Protein AF-A0ABD5T5P1-F1 (afdb_monomer_lite)

Sequence (263 aa):
MIGLSRISRSADAIIPFNNDHLRQASTDIHPRIEGIDRYNPPEFSDLNKPLVAFLEAFTMSSTPQLTDRDATMSIRGSVFDVADSFRLVEDKYPHDMAPEERPAVVLAPALGRLRSDDISESSLELLARNTLLQNRLADFDPSTAWGGNFMIYGPEEQMSDISEYVTDGTLQEILNGEEFLDAGTRSGVETVDVQVNQLVIPYLDDVFMWGTLWNPRMPSLESMYEHAKRLKDEGQSVQAEDIRDVWNEVQPLFDCLGRSNML

Foldseek 3Di:
DLVQLVCQQVDQADEDFDLVLLVQLLVAQDDDDPCLCVDPVVVCSSSCRVVVVLVVVVVVLQDPFPPPVPDPWTKDWPNHNPVVQSVVVLLLAAPPQDPSLATRWYWFKWKFWQQDPDDDLVSLLVRLCRTQPRNGRAAFAQLFFLAKEKEKEAAPNNLVVVVVCVVVCSSVVSCCDNRGNVQPDDDDSLGHDYHYIYMHGNPGNIMMMIMITTQGDGVVLVVVVVVLVCCCVPNPDPSNVSCVVSVSSSPNNNCSHGSVSSD

Organism: NCBI:txid3032281

pLDDT: mean 82.06, std 13.92, range [36.31, 96.38]

Radius of gyration: 19.51 Å; chains: 1; bounding box: 51×49×52 Å

Secondary structure (DSSP, 8-state):
-HHHHHHHTT-SEE----HHHHHHHTTT-----TTGGG-SSGGGTTTTHHHHHHHHHHHHHHS-----TTSS---EE----TTHHHHHHHTTS-TTS-GGGPPPEEEEEEEEEE--SS--HHHHHHHHHIIIII-BSS---GGG-SEEEEEEEE-HHHHHHHHHHHHSSHHHHHHHSTTTT--TT--STT--EEEEEEEE-TT-SSEEEEEEEES---HHHHHHHHHHHHHHHH--SHHHHHHHHTHHHHHHHHHT-SGGG--

Structure (mmCIF, N/CA/C/O backbone):
data_AF-A0ABD5T5P1-F1
#
_entry.id   AF-A0ABD5T5P1-F1
#
loop_
_atom_site.group_PDB
_atom_site.id
_atom_site.type_symbol
_atom_site.label_atom_id
_atom_site.label_alt_id
_atom_site.label_comp_id
_atom_site.label_asym_id
_atom_site.label_entity_id
_atom_site.label_seq_id
_atom_site.pdbx_PDB_ins_code
_atom_site.Cartn_x
_atom_site.Cartn_y
_atom_site.Cartn_z
_atom_site.occupancy
_atom_site.B_iso_or_equiv
_atom_site.auth_seq_id
_atom_site.auth_comp_id
_atom_site.auth_asym_id
_atom_site.auth_atom_id
_atom_site.pdbx_PDB_model_num
ATOM 1 N N . MET A 1 1 ? 11.588 -8.713 -13.978 1.00 55.78 1 MET A N 1
ATOM 2 C CA . MET A 1 1 ? 11.415 -7.818 -15.139 1.00 55.78 1 MET A CA 1
ATOM 3 C C . MET A 1 1 ? 10.645 -8.490 -16.268 1.00 55.78 1 MET A C 1
ATOM 5 O O . MET A 1 1 ? 9.474 -8.184 -16.376 1.00 55.78 1 MET A O 1
ATOM 9 N N . ILE A 1 2 ? 11.186 -9.486 -16.987 1.00 61.59 2 ILE A N 1
ATOM 10 C CA . ILE A 1 2 ? 10.413 -10.228 -18.020 1.00 61.59 2 ILE A CA 1
ATOM 11 C C . ILE A 1 2 ? 9.144 -10.891 -17.440 1.00 61.59 2 ILE A C 1
ATOM 13 O O . ILE A 1 2 ? 8.094 -10.914 -18.069 1.00 61.59 2 ILE A O 1
ATOM 17 N N . GLY A 1 3 ? 9.208 -11.403 -16.205 1.00 64.19 3 GLY A N 1
ATOM 18 C CA . GLY A 1 3 ? 8.011 -11.901 -15.513 1.00 64.19 3 GLY A CA 1
ATOM 19 C C . GLY A 1 3 ? 6.983 -10.802 -15.214 1.00 64.19 3 GLY A C 1
ATOM 20 O O . GLY A 1 3 ? 5.795 -11.024 -15.388 1.00 64.19 3 GLY A O 1
ATOM 21 N N . LEU A 1 4 ? 7.441 -9.606 -14.834 1.00 65.88 4 LEU A N 1
ATOM 22 C CA . LEU A 1 4 ? 6.584 -8.462 -14.502 1.00 65.88 4 LEU A CA 1
ATOM 23 C C . LEU A 1 4 ? 5.882 -7.920 -15.760 1.00 65.88 4 LEU A C 1
ATOM 25 O O . LEU A 1 4 ? 4.695 -7.626 -15.708 1.00 65.88 4 LEU A O 1
ATOM 29 N N . SER A 1 5 ? 6.587 -7.869 -16.897 1.00 61.53 5 SER A N 1
ATOM 30 C CA . SER A 1 5 ? 6.025 -7.420 -18.178 1.00 61.53 5 SER A CA 1
ATOM 31 C C . SER A 1 5 ? 4.951 -8.373 -18.703 1.00 61.53 5 SER A C 1
ATOM 33 O O . SER A 1 5 ? 3.871 -7.939 -19.087 1.00 61.53 5 SER A O 1
ATOM 35 N N . ARG A 1 6 ? 5.192 -9.689 -18.617 1.00 64.69 6 ARG A N 1
ATOM 36 C CA . ARG A 1 6 ? 4.193 -10.703 -18.992 1.00 64.69 6 ARG A CA 1
ATOM 37 C C . ARG A 1 6 ? 2.951 -10.656 -18.100 1.00 64.69 6 ARG A C 1
ATOM 39 O O . ARG A 1 6 ? 1.840 -10.835 -18.595 1.00 64.69 6 ARG A O 1
ATOM 46 N N . ILE A 1 7 ? 3.131 -10.418 -16.800 1.00 66.38 7 ILE A N 1
ATOM 47 C CA . ILE A 1 7 ? 2.016 -10.282 -15.852 1.00 66.38 7 ILE A CA 1
ATOM 48 C C . ILE A 1 7 ? 1.231 -8.995 -16.132 1.00 66.38 7 ILE A C 1
ATOM 50 O O . ILE A 1 7 ? 0.010 -9.041 -16.152 1.00 66.38 7 ILE A O 1
ATOM 54 N N . SER A 1 8 ? 1.903 -7.883 -16.446 1.00 66.25 8 SER A N 1
ATOM 55 C CA . SER A 1 8 ? 1.259 -6.581 -16.682 1.00 66.25 8 SER A CA 1
ATOM 56 C C . SER A 1 8 ? 0.197 -6.586 -17.791 1.00 66.25 8 SER A C 1
ATOM 58 O O . SER A 1 8 ? -0.741 -5.803 -17.726 1.00 66.25 8 SER A O 1
ATOM 60 N N . ARG A 1 9 ? 0.295 -7.491 -18.777 1.00 68.38 9 ARG A N 1
ATOM 61 C CA . ARG A 1 9 ? -0.710 -7.646 -19.851 1.00 68.38 9 ARG A CA 1
ATOM 62 C C . ARG A 1 9 ? -1.801 -8.677 -19.578 1.00 68.38 9 ARG A C 1
ATOM 64 O O . ARG A 1 9 ? -2.752 -8.770 -20.347 1.00 68.38 9 ARG A O 1
ATOM 71 N N . SER A 1 10 ? -1.607 -9.526 -18.576 1.00 73.50 10 SER A N 1
ATOM 72 C CA . SER A 1 10 ? -2.478 -10.678 -18.306 1.00 73.50 10 SER A CA 1
ATOM 73 C C . SER A 1 10 ? -3.167 -10.612 -16.947 1.00 73.50 10 SER A C 1
ATOM 75 O O . SER A 1 10 ? -3.986 -11.478 -16.648 1.00 73.50 10 SER A O 1
ATOM 77 N N . ALA A 1 11 ? -2.841 -9.602 -16.145 1.00 78.19 11 ALA A N 1
ATOM 78 C CA . ALA A 1 11 ? -3.418 -9.345 -14.841 1.00 78.19 11 ALA A CA 1
ATOM 79 C C . ALA A 1 11 ? -3.983 -7.926 -14.791 1.00 78.19 11 ALA A C 1
ATOM 81 O O . ALA A 1 11 ? -3.421 -7.014 -15.390 1.00 78.19 11 ALA A O 1
ATOM 82 N N . ASP A 1 12 ? -5.048 -7.743 -14.019 1.00 77.81 12 ASP A N 1
ATOM 83 C CA . ASP A 1 12 ? -5.633 -6.423 -13.762 1.00 77.81 12 ASP A CA 1
ATOM 84 C C . ASP A 1 12 ? -4.767 -5.606 -12.784 1.00 77.81 12 ASP A C 1
ATOM 86 O O . ASP A 1 12 ? -4.703 -4.378 -12.848 1.00 77.81 12 ASP A O 1
ATOM 90 N N . ALA A 1 13 ? -4.041 -6.297 -11.897 1.00 84.12 13 ALA A N 1
ATOM 91 C CA . ALA A 1 13 ? -3.185 -5.683 -10.893 1.00 84.12 13 ALA A CA 1
ATOM 92 C C . ALA A 1 13 ? -1.955 -6.533 -10.536 1.00 84.12 13 ALA A C 1
ATOM 94 O O . ALA A 1 13 ? -1.956 -7.763 -10.630 1.00 84.12 13 ALA A O 1
ATOM 95 N N . ILE A 1 14 ? -0.904 -5.861 -10.069 1.00 88.62 14 ILE A N 1
ATOM 96 C CA . ILE A 1 14 ? 0.344 -6.450 -9.579 1.00 88.62 14 ILE A CA 1
ATOM 97 C C . ILE A 1 14 ? 0.534 -6.033 -8.122 1.00 88.62 14 ILE A C 1
ATOM 99 O O . ILE A 1 14 ? 0.629 -4.846 -7.830 1.00 88.62 14 ILE A O 1
ATOM 103 N N . ILE A 1 15 ? 0.663 -7.003 -7.215 1.00 90.88 15 ILE A N 1
ATOM 104 C CA . ILE A 1 15 ? 0.951 -6.753 -5.794 1.00 90.88 15 ILE A CA 1
ATOM 105 C C . ILE A 1 15 ? 2.394 -7.189 -5.497 1.00 90.88 15 ILE A C 1
ATOM 107 O O . ILE A 1 15 ? 2.646 -8.385 -5.312 1.00 90.88 15 ILE A O 1
ATOM 111 N N . PRO A 1 16 ? 3.378 -6.274 -5.513 1.00 91.62 16 PRO A N 1
ATOM 112 C CA . PRO A 1 16 ? 4.753 -6.608 -5.175 1.00 91.62 16 PRO A CA 1
ATOM 113 C C . PRO A 1 16 ? 4.915 -6.806 -3.665 1.00 91.62 16 PRO A C 1
ATOM 115 O O . PRO A 1 16 ? 4.365 -6.056 -2.868 1.00 91.62 16 PRO A O 1
ATOM 118 N N . PHE A 1 17 ? 5.753 -7.765 -3.279 1.00 91.50 17 PHE A N 1
ATOM 119 C CA . PHE A 1 17 ? 6.210 -7.945 -1.902 1.00 91.50 17 PHE A CA 1
ATOM 120 C C . PHE A 1 17 ? 7.735 -7.903 -1.868 1.00 91.50 17 PHE A C 1
ATOM 122 O O . PHE A 1 17 ? 8.397 -8.443 -2.759 1.00 91.50 17 PHE A O 1
ATOM 129 N N . ASN A 1 18 ? 8.298 -7.272 -0.840 1.00 90.62 18 ASN A N 1
ATOM 130 C CA . ASN A 1 18 ? 9.739 -7.219 -0.623 1.00 90.62 18 ASN A CA 1
ATOM 131 C C . ASN A 1 18 ? 10.103 -8.037 0.626 1.00 90.62 18 ASN A C 1
ATOM 133 O O . ASN A 1 18 ? 9.561 -7.818 1.706 1.00 90.62 18 ASN A O 1
ATOM 137 N N . ASN A 1 19 ? 11.043 -8.975 0.488 1.00 89.00 19 ASN A N 1
ATOM 138 C CA . ASN A 1 19 ? 11.437 -9.876 1.574 1.00 89.00 19 ASN A CA 1
ATOM 139 C C . ASN A 1 19 ? 12.015 -9.149 2.799 1.00 89.00 19 ASN A C 1
ATOM 141 O O . ASN A 1 19 ? 11.809 -9.600 3.923 1.00 89.00 19 ASN A O 1
ATOM 145 N N . ASP A 1 20 ? 12.723 -8.035 2.619 1.00 89.75 20 ASP A N 1
ATOM 146 C CA . ASP A 1 20 ? 13.269 -7.273 3.746 1.00 89.75 20 ASP A CA 1
ATOM 147 C C . ASP A 1 20 ? 12.148 -6.575 4.523 1.00 89.75 20 ASP A C 1
ATOM 149 O O . ASP A 1 20 ? 12.139 -6.582 5.754 1.00 89.75 20 ASP A O 1
ATOM 153 N N . HIS A 1 21 ? 11.149 -6.069 3.803 1.00 90.38 21 HIS A N 1
ATOM 154 C CA . HIS A 1 21 ? 9.945 -5.470 4.371 1.00 90.38 21 HIS A CA 1
ATOM 155 C C . HIS A 1 21 ? 9.050 -6.495 5.076 1.00 90.38 21 HIS A C 1
ATOM 157 O O . HIS A 1 21 ? 8.600 -6.258 6.193 1.00 90.38 21 HIS A O 1
ATOM 163 N N . LEU A 1 22 ? 8.852 -7.677 4.484 1.00 89.06 22 LEU A N 1
ATOM 164 C CA . LEU A 1 22 ? 8.142 -8.787 5.129 1.00 89.06 22 LEU A CA 1
ATOM 165 C C . LEU A 1 22 ? 8.832 -9.218 6.430 1.00 89.06 22 LEU A C 1
ATOM 167 O O . LEU A 1 22 ? 8.171 -9.489 7.432 1.00 89.06 22 LEU A O 1
ATOM 171 N N . ARG A 1 23 ? 10.169 -9.244 6.438 1.00 87.44 23 ARG A N 1
ATOM 172 C CA . ARG A 1 23 ? 10.950 -9.568 7.635 1.00 87.44 23 ARG A CA 1
ATOM 173 C C . ARG A 1 23 ? 10.773 -8.513 8.724 1.00 87.44 23 ARG A C 1
ATOM 175 O O . ARG A 1 23 ? 10.638 -8.886 9.884 1.00 87.44 23 ARG A O 1
ATOM 182 N N . GLN A 1 24 ? 10.753 -7.232 8.368 1.00 87.25 24 GLN A N 1
ATOM 183 C CA . GLN A 1 24 ? 10.468 -6.156 9.321 1.00 87.25 24 GLN A CA 1
ATOM 184 C C . GLN A 1 24 ? 9.045 -6.283 9.872 1.00 87.25 24 GLN A C 1
ATOM 186 O O . GLN A 1 24 ? 8.881 -6.390 11.078 1.00 87.25 24 GLN A O 1
ATOM 191 N N . ALA A 1 25 ? 8.038 -6.420 9.009 1.00 86.19 25 ALA A N 1
ATOM 192 C CA . ALA A 1 25 ? 6.641 -6.548 9.425 1.00 86.19 25 ALA A CA 1
ATOM 193 C C . ALA A 1 25 ? 6.376 -7.774 10.322 1.00 86.19 25 ALA A C 1
ATOM 195 O O . ALA A 1 25 ? 5.473 -7.760 11.162 1.00 86.19 25 ALA A O 1
ATOM 196 N N . SER A 1 26 ? 7.182 -8.835 10.190 1.00 84.69 26 SER A N 1
ATOM 197 C CA . SER A 1 26 ? 7.084 -10.027 11.041 1.00 84.69 26 SER A CA 1
ATOM 198 C C . SER A 1 26 ? 7.390 -9.767 12.522 1.00 84.69 26 SER A C 1
ATOM 200 O O . SER A 1 26 ? 7.034 -10.602 13.346 1.00 84.69 26 SER A O 1
ATOM 202 N N . THR A 1 27 ? 7.991 -8.627 12.899 1.00 83.25 27 THR A N 1
ATOM 203 C CA . THR A 1 27 ? 8.186 -8.273 14.320 1.00 83.25 27 THR A CA 1
ATOM 204 C C . THR A 1 27 ? 6.896 -7.856 15.015 1.00 83.25 27 THR A C 1
ATOM 206 O O . THR A 1 27 ? 6.799 -7.962 16.238 1.00 83.25 27 THR A O 1
ATOM 209 N N . ASP A 1 28 ? 5.892 -7.435 14.249 1.00 81.19 28 ASP A N 1
ATOM 210 C CA . ASP A 1 28 ? 4.663 -6.846 14.782 1.00 81.19 28 ASP A CA 1
ATOM 211 C C . ASP A 1 28 ? 3.447 -7.718 14.431 1.00 81.19 28 ASP A C 1
ATOM 213 O O . ASP A 1 28 ? 2.554 -7.969 15.257 1.00 81.19 28 ASP A O 1
ATOM 217 N N . ILE A 1 29 ? 3.448 -8.275 13.219 1.00 81.50 29 ILE A N 1
ATOM 218 C CA . ILE A 1 29 ? 2.331 -9.004 12.623 1.00 81.50 29 ILE A CA 1
ATOM 219 C C . ILE A 1 29 ? 2.563 -10.509 12.746 1.00 81.50 29 ILE A C 1
ATOM 221 O O . ILE A 1 29 ? 3.336 -11.118 12.010 1.00 81.50 29 ILE A O 1
ATOM 225 N N . HIS A 1 30 ? 1.837 -11.115 13.684 1.00 78.50 30 HIS A N 1
ATOM 226 C CA . HIS A 1 30 ? 1.947 -12.530 14.033 1.00 78.50 30 HIS A CA 1
ATOM 227 C C . HIS A 1 30 ? 0.586 -13.231 13.925 1.00 78.50 30 HIS A C 1
ATOM 229 O O . HIS A 1 30 ? -0.001 -13.582 14.954 1.00 78.50 30 HIS A O 1
ATOM 235 N N . PRO A 1 31 ? 0.046 -13.412 12.709 1.00 73.88 31 PRO A N 1
ATOM 236 C CA . PRO A 1 31 ? -1.174 -14.179 12.520 1.00 73.88 31 PRO A CA 1
ATOM 237 C C . PRO A 1 31 ? -0.962 -15.623 12.980 1.00 73.88 31 PRO A C 1
ATOM 239 O O . PRO A 1 31 ? 0.109 -16.217 12.801 1.00 73.88 31 PRO A O 1
ATOM 242 N N . ARG A 1 32 ? -2.008 -16.208 13.562 1.00 70.12 32 ARG A N 1
ATOM 243 C CA . ARG A 1 32 ? -2.051 -17.644 13.833 1.00 70.12 32 ARG A CA 1
ATOM 244 C C . ARG A 1 32 ? -2.523 -18.347 12.568 1.00 70.12 32 ARG A C 1
ATOM 246 O O . ARG A 1 32 ? -3.714 -18.390 12.301 1.00 70.12 32 ARG A O 1
ATOM 253 N N . ILE A 1 33 ? -1.581 -18.885 11.803 1.00 71.88 33 ILE A N 1
ATOM 254 C CA . ILE A 1 33 ? -1.883 -19.619 10.572 1.00 71.88 33 ILE A CA 1
ATOM 255 C C . ILE A 1 33 ? -1.868 -21.112 10.886 1.00 71.88 33 ILE A C 1
ATOM 257 O O . ILE A 1 33 ? -0.830 -21.672 11.251 1.00 71.88 33 ILE A O 1
ATOM 261 N N . GLU A 1 34 ? -3.021 -21.763 10.752 1.00 72.19 34 GLU A N 1
ATOM 262 C CA . GLU A 1 34 ? -3.113 -23.210 10.922 1.00 72.19 34 GLU A CA 1
ATOM 263 C C . GLU A 1 34 ? -2.262 -23.925 9.859 1.00 72.19 34 GLU A C 1
ATOM 265 O O . GLU A 1 34 ? -2.317 -23.619 8.670 1.00 72.19 34 GLU A O 1
ATOM 270 N N . GLY A 1 35 ? -1.434 -24.882 10.287 1.00 71.88 35 GLY A N 1
ATOM 271 C CA . GLY A 1 35 ? -0.589 -25.657 9.376 1.00 71.88 35 GLY A CA 1
ATOM 272 C C . GLY A 1 35 ? 0.682 -24.949 8.895 1.00 71.88 35 GLY A C 1
ATOM 273 O O . GLY A 1 35 ? 1.397 -25.530 8.078 1.00 71.88 35 GLY A O 1
ATOM 274 N N . ILE A 1 36 ? 1.018 -23.765 9.426 1.00 74.44 36 ILE A N 1
ATOM 275 C CA . ILE A 1 36 ? 2.265 -23.052 9.093 1.00 74.44 36 ILE A CA 1
ATOM 276 C C . ILE A 1 36 ? 3.524 -23.889 9.376 1.00 74.44 36 ILE A C 1
ATOM 278 O O . ILE A 1 36 ? 4.501 -23.801 8.640 1.00 74.44 36 ILE A O 1
ATOM 282 N N . ASP A 1 37 ? 3.467 -24.787 10.364 1.00 74.19 37 ASP A N 1
ATOM 283 C CA . ASP A 1 37 ? 4.552 -25.721 10.704 1.00 74.19 37 ASP A CA 1
ATOM 284 C C . ASP A 1 37 ? 4.850 -26.740 9.587 1.00 74.19 37 ASP A C 1
ATOM 286 O O . ASP A 1 37 ? 5.876 -27.418 9.607 1.00 74.19 37 ASP A O 1
ATOM 290 N N . ARG A 1 38 ? 3.943 -26.878 8.610 1.00 79.25 38 ARG A N 1
ATOM 291 C CA . ARG A 1 38 ? 4.097 -27.744 7.430 1.00 79.25 38 ARG A CA 1
ATOM 292 C C . ARG A 1 38 ? 4.570 -26.976 6.194 1.00 79.25 38 ARG A C 1
ATOM 294 O O . ARG A 1 38 ? 4.670 -27.573 5.122 1.00 79.25 38 ARG A O 1
ATOM 301 N N . TYR A 1 39 ? 4.824 -25.672 6.317 1.00 74.50 39 TYR A N 1
ATOM 302 C CA . TYR A 1 39 ? 5.275 -24.835 5.213 1.00 74.50 39 TYR A CA 1
ATOM 303 C C . TYR A 1 39 ? 6.656 -25.284 4.711 1.00 74.50 39 TYR A C 1
ATOM 305 O O . TYR A 1 39 ? 7.555 -25.587 5.494 1.00 74.50 39 TYR A O 1
ATOM 313 N N . ASN A 1 40 ? 6.826 -25.332 3.390 1.00 71.56 40 ASN A N 1
ATOM 314 C CA . ASN A 1 40 ? 8.061 -25.754 2.737 1.00 71.56 40 ASN A CA 1
ATOM 315 C C . ASN A 1 40 ? 8.416 -24.743 1.632 1.00 71.56 40 ASN A C 1
ATOM 317 O O . ASN A 1 40 ? 7.612 -24.594 0.708 1.00 71.56 40 ASN A O 1
ATOM 321 N N . PRO A 1 41 ? 9.579 -24.065 1.689 1.00 78.06 41 PRO A N 1
ATOM 322 C CA . PRO A 1 41 ? 10.691 -24.270 2.627 1.00 78.06 41 PRO A CA 1
ATOM 323 C C . PRO A 1 41 ? 10.413 -23.707 4.032 1.00 78.06 41 PRO A C 1
ATOM 325 O O . PRO A 1 41 ? 9.918 -22.584 4.135 1.00 78.06 41 PRO A O 1
ATOM 328 N N . PRO A 1 42 ? 10.764 -24.427 5.117 1.00 77.81 42 PRO A N 1
ATOM 329 C CA . PRO A 1 42 ? 10.432 -24.019 6.486 1.00 77.81 42 PRO A CA 1
ATOM 330 C C . PRO A 1 42 ? 11.102 -22.703 6.900 1.00 77.81 42 PRO A C 1
ATOM 332 O O . PRO A 1 42 ? 10.546 -21.955 7.690 1.00 77.81 42 PRO A O 1
ATOM 335 N N . GLU A 1 43 ? 12.258 -22.359 6.330 1.00 79.31 43 GLU A N 1
ATOM 336 C CA . GLU A 1 43 ? 12.962 -21.096 6.606 1.00 79.31 43 GLU A CA 1
ATOM 337 C C . GLU A 1 43 ? 12.184 -19.825 6.213 1.00 79.31 43 GLU A C 1
ATOM 339 O O . GLU A 1 43 ? 12.517 -18.736 6.680 1.00 79.31 43 GLU A O 1
ATOM 344 N N . PHE A 1 44 ? 11.136 -19.952 5.391 1.00 79.06 44 PHE A N 1
ATOM 345 C CA . PHE A 1 44 ? 10.264 -18.842 5.002 1.00 79.06 44 PHE A CA 1
ATOM 346 C C . PHE A 1 44 ? 8.907 -18.857 5.715 1.00 79.06 44 PHE A C 1
ATOM 348 O O . PHE A 1 44 ? 8.075 -17.995 5.435 1.00 79.06 44 PHE A O 1
ATOM 355 N N . SER A 1 45 ? 8.666 -19.796 6.640 1.00 78.69 45 SER A N 1
ATOM 356 C CA . SER A 1 45 ? 7.378 -19.912 7.334 1.00 78.69 45 SER A CA 1
ATOM 357 C C . SER A 1 45 ? 7.022 -18.627 8.079 1.00 78.69 45 SER A C 1
ATOM 359 O O . SER A 1 45 ? 5.910 -18.133 7.939 1.00 78.69 45 SER A O 1
ATOM 361 N N . ASP A 1 46 ? 7.976 -18.053 8.815 1.00 78.38 46 ASP A N 1
ATOM 362 C CA . ASP A 1 46 ? 7.780 -16.802 9.553 1.00 78.38 46 ASP A CA 1
ATOM 363 C C . ASP A 1 46 ? 7.760 -15.586 8.625 1.00 78.38 46 ASP A C 1
ATOM 365 O O . ASP A 1 46 ? 6.930 -14.696 8.803 1.00 78.38 46 ASP A O 1
ATOM 369 N N . LEU A 1 47 ? 8.613 -15.583 7.592 1.00 83.44 47 LEU A N 1
ATOM 370 C CA . LEU A 1 47 ? 8.677 -14.501 6.606 1.00 83.44 47 LEU A CA 1
ATOM 371 C C . LEU A 1 47 ? 7.340 -14.305 5.885 1.00 83.44 47 LEU A C 1
ATOM 373 O O . LEU A 1 47 ? 6.948 -13.181 5.593 1.00 83.44 47 LEU A O 1
ATOM 377 N N . ASN A 1 48 ? 6.638 -15.401 5.605 1.00 84.44 48 ASN A N 1
ATOM 378 C CA . ASN A 1 48 ? 5.395 -15.365 4.849 1.00 84.44 48 ASN A CA 1
ATOM 379 C C . ASN A 1 48 ? 4.163 -15.092 5.713 1.00 84.44 48 ASN A C 1
ATOM 381 O O . ASN A 1 48 ? 3.083 -14.914 5.157 1.00 84.44 48 ASN A O 1
ATOM 385 N N . LYS A 1 49 ? 4.284 -15.013 7.046 1.00 86.00 49 LYS A N 1
ATOM 386 C CA . LYS A 1 49 ? 3.133 -14.729 7.915 1.00 86.00 49 LYS A CA 1
ATOM 387 C C . LYS A 1 49 ? 2.458 -13.391 7.577 1.00 86.00 49 LYS A C 1
ATOM 389 O O . LYS A 1 49 ? 1.249 -13.413 7.355 1.00 86.00 49 LYS A O 1
ATOM 394 N N . PRO A 1 50 ? 3.175 -12.253 7.454 1.00 88.06 50 PRO A N 1
ATOM 395 C CA . PRO A 1 50 ? 2.543 -10.983 7.088 1.00 88.06 50 PRO A CA 1
ATOM 396 C C . PRO A 1 50 ? 1.910 -11.017 5.693 1.00 88.06 50 PRO A C 1
ATOM 398 O O . PRO A 1 50 ? 0.839 -10.453 5.494 1.00 88.06 50 PRO A O 1
ATOM 401 N N . LEU A 1 51 ? 2.533 -11.729 4.745 1.00 89.44 51 LEU A N 1
ATOM 402 C CA . LEU A 1 51 ? 1.987 -11.928 3.401 1.00 89.44 51 LEU A CA 1
ATOM 403 C C . LEU A 1 51 ? 0.665 -12.700 3.453 1.00 89.44 51 LEU A C 1
ATOM 405 O O . LEU A 1 51 ? -0.314 -12.279 2.846 1.00 89.44 51 LEU A O 1
ATOM 409 N N . VAL A 1 52 ? 0.617 -13.813 4.188 1.00 86.94 52 VAL A N 1
ATOM 410 C CA . VAL A 1 52 ? -0.606 -14.614 4.321 1.00 86.94 52 VAL A CA 1
ATOM 411 C C . VAL A 1 52 ? -1.700 -13.817 5.026 1.00 86.94 52 VAL A C 1
ATOM 413 O O . VAL A 1 52 ? -2.818 -13.811 4.530 1.00 86.94 52 VAL A O 1
ATOM 416 N N . ALA A 1 53 ? -1.386 -13.083 6.100 1.00 87.56 53 ALA A N 1
ATOM 417 C CA . ALA A 1 53 ? -2.360 -12.205 6.758 1.00 87.56 53 ALA A CA 1
ATOM 418 C C . ALA A 1 53 ? -2.911 -11.132 5.811 1.00 87.56 53 ALA A C 1
ATOM 420 O O . ALA A 1 53 ? -4.110 -10.863 5.800 1.00 87.56 53 ALA A O 1
ATOM 421 N N . PHE A 1 54 ? -2.044 -10.532 4.992 1.00 90.81 54 PHE A N 1
ATOM 422 C CA . PHE A 1 54 ? -2.461 -9.559 3.991 1.00 90.81 54 PHE A CA 1
ATOM 423 C C . PHE A 1 54 ? -3.415 -10.178 2.960 1.00 90.81 54 PHE A C 1
ATOM 425 O O . PHE A 1 54 ? -4.440 -9.578 2.638 1.00 90.81 54 PHE A O 1
ATOM 432 N N . LEU A 1 55 ? -3.102 -11.376 2.455 1.00 88.00 55 LEU A N 1
ATOM 433 C CA . LEU A 1 55 ? -3.951 -12.082 1.493 1.00 88.00 55 LEU A CA 1
ATOM 434 C C . LEU A 1 55 ? -5.266 -12.559 2.118 1.00 88.00 55 LEU A C 1
ATOM 436 O O . LEU A 1 55 ? -6.303 -12.486 1.469 1.00 88.00 55 LEU A O 1
ATOM 440 N N . GLU A 1 56 ? -5.249 -13.005 3.371 1.00 84.00 56 GLU A N 1
ATOM 441 C CA . GLU A 1 56 ? -6.455 -13.385 4.105 1.00 84.00 56 GLU A CA 1
ATOM 442 C C . GLU A 1 56 ? -7.399 -12.183 4.221 1.00 84.00 56 GLU A C 1
ATOM 444 O O . GLU A 1 56 ? -8.547 -12.267 3.785 1.00 84.00 56 GLU A O 1
ATOM 449 N N . ALA A 1 57 ? -6.894 -11.030 4.674 1.00 83.81 57 ALA A N 1
ATOM 450 C CA . ALA A 1 57 ? -7.657 -9.782 4.723 1.00 83.81 57 ALA A CA 1
ATOM 451 C C . ALA A 1 57 ? -8.205 -9.373 3.345 1.00 83.81 57 ALA A C 1
ATOM 453 O O . ALA A 1 57 ? -9.380 -9.023 3.230 1.00 83.81 57 ALA A O 1
ATOM 454 N N . PHE A 1 58 ? -7.398 -9.503 2.290 1.00 82.19 58 PHE A N 1
ATOM 455 C CA . PHE A 1 58 ? -7.823 -9.248 0.912 1.00 82.19 58 PHE A CA 1
ATOM 456 C C . PHE A 1 58 ? -8.945 -10.189 0.434 1.00 82.19 58 PHE A C 1
ATOM 458 O O . PHE A 1 58 ? -9.852 -9.783 -0.289 1.00 82.19 58 PHE A O 1
ATOM 465 N N . THR A 1 59 ? -8.931 -11.460 0.838 1.00 77.44 59 THR A N 1
ATOM 466 C CA . THR A 1 59 ? -10.013 -12.400 0.489 1.00 77.44 59 THR A CA 1
ATOM 467 C C . THR A 1 59 ? -11.273 -12.191 1.328 1.00 77.44 59 THR A C 1
ATOM 469 O O . THR A 1 59 ? -12.384 -12.327 0.811 1.00 77.44 59 THR A O 1
ATOM 472 N N . MET A 1 60 ? -11.123 -11.824 2.604 1.00 73.31 60 MET A N 1
ATOM 473 C CA . MET A 1 60 ? -12.247 -11.524 3.495 1.00 73.31 60 MET A CA 1
ATOM 474 C C . MET A 1 60 ? -13.029 -10.307 3.016 1.00 73.31 60 MET A C 1
ATOM 476 O O . MET A 1 60 ? -14.256 -10.323 3.062 1.00 73.31 60 MET A O 1
ATOM 480 N N . SER A 1 61 ? -12.334 -9.293 2.499 1.00 64.69 61 SER A N 1
ATOM 481 C CA . SER A 1 61 ? -12.980 -8.122 1.914 1.00 64.69 61 SER A CA 1
ATOM 482 C C . SER A 1 61 ? -13.844 -8.511 0.699 1.00 64.69 61 SER A C 1
ATOM 484 O O . SER A 1 61 ? -14.972 -8.042 0.583 1.00 64.69 61 SER A O 1
ATOM 486 N N . SER A 1 62 ? -13.379 -9.477 -0.103 1.00 58.41 62 SER A N 1
ATOM 487 C CA . SER A 1 62 ? -14.011 -9.962 -1.343 1.00 58.41 62 SER A CA 1
ATOM 488 C C . SER A 1 62 ? -15.199 -10.917 -1.169 1.00 58.41 62 SER A C 1
ATOM 490 O O . SER A 1 62 ? -15.891 -11.221 -2.144 1.00 58.41 62 SER A O 1
ATOM 492 N N . THR A 1 63 ? -15.415 -11.480 0.023 1.00 53.34 63 THR A N 1
ATOM 493 C CA . THR A 1 63 ? -16.379 -12.577 0.200 1.00 53.34 63 THR A CA 1
ATOM 494 C C . THR A 1 63 ? -17.746 -12.030 0.636 1.00 53.34 63 THR A C 1
ATOM 496 O O . THR A 1 63 ? -17.841 -11.423 1.704 1.00 53.34 63 THR A O 1
ATOM 499 N N . PRO A 1 64 ? -18.838 -12.238 -0.134 1.00 46.44 64 PRO A N 1
ATOM 500 C CA . PRO A 1 64 ? -20.172 -11.808 0.277 1.00 46.44 64 PRO A CA 1
ATOM 501 C C . PRO A 1 64 ? -20.556 -12.489 1.591 1.00 46.44 64 PRO A C 1
ATOM 503 O O . PRO A 1 64 ? -20.331 -13.688 1.732 1.00 46.44 64 PRO A O 1
ATOM 506 N N . GLN A 1 65 ? -21.125 -11.715 2.527 1.00 48.03 65 GLN A N 1
ATOM 507 C CA . GLN A 1 65 ? -21.503 -12.125 3.888 1.00 48.03 65 GLN A CA 1
ATOM 508 C C . GLN A 1 65 ? -21.997 -13.581 3.932 1.00 48.03 65 GLN A C 1
ATOM 510 O O . GLN A 1 65 ? -23.162 -13.869 3.641 1.00 48.03 65 GLN A O 1
ATOM 515 N N . LEU A 1 66 ? -21.100 -14.507 4.286 1.00 39.22 66 LEU A N 1
ATOM 516 C CA . LEU A 1 66 ? -21.423 -15.914 4.479 1.00 39.22 66 LEU A CA 1
ATOM 517 C C . LEU A 1 66 ? -22.342 -15.997 5.697 1.00 39.22 66 LEU A C 1
ATOM 519 O O . LEU A 1 66 ? -21.909 -16.046 6.843 1.00 39.22 66 LEU A O 1
ATOM 523 N N . THR A 1 67 ? -23.646 -16.002 5.440 1.00 40.06 67 THR A N 1
ATOM 524 C CA . THR A 1 67 ? -24.643 -16.512 6.382 1.00 40.06 67 THR A CA 1
ATOM 525 C C . THR A 1 67 ? -24.588 -18.033 6.308 1.00 40.06 67 THR A C 1
ATOM 527 O O . THR A 1 67 ? -25.519 -18.684 5.836 1.00 40.06 67 THR A O 1
ATOM 530 N N . ASP A 1 68 ? -23.458 -18.612 6.712 1.00 38.25 68 ASP A N 1
ATOM 531 C CA . ASP A 1 68 ? -23.364 -20.058 6.821 1.00 38.25 68 ASP A CA 1
ATOM 532 C C . ASP A 1 68 ? -24.180 -20.483 8.046 1.00 38.25 68 ASP A C 1
ATOM 534 O O . ASP A 1 68 ? -23.887 -20.110 9.182 1.00 38.25 68 ASP A O 1
ATOM 538 N N . ARG A 1 69 ? -25.290 -21.188 7.809 1.00 39.28 69 ARG A N 1
ATOM 539 C CA . ARG A 1 69 ? -26.256 -21.559 8.857 1.00 39.28 69 ARG A CA 1
ATOM 540 C C . ARG A 1 69 ? -25.728 -22.632 9.814 1.00 39.28 69 ARG A C 1
ATOM 542 O O . ARG A 1 69 ? -26.370 -22.850 10.837 1.00 39.28 69 ARG A O 1
ATOM 549 N N . ASP A 1 70 ? -24.572 -23.228 9.519 1.00 40.19 70 ASP A N 1
ATOM 550 C CA . ASP A 1 70 ? -23.938 -24.265 10.341 1.00 40.19 70 ASP A CA 1
ATOM 551 C C . ASP A 1 70 ? -22.583 -23.841 10.953 1.00 40.19 70 ASP A C 1
ATOM 553 O O . ASP A 1 70 ? -22.019 -24.588 11.755 1.00 40.19 70 ASP A O 1
ATOM 557 N N . ALA A 1 71 ? -22.084 -22.629 10.665 1.00 40.19 71 ALA A N 1
ATOM 558 C CA . ALA A 1 71 ? -20.905 -22.056 11.320 1.00 40.19 71 ALA A CA 1
ATOM 559 C C . ALA A 1 71 ? -21.323 -20.903 12.246 1.00 40.19 71 ALA A C 1
ATOM 561 O O . ALA A 1 71 ? -21.936 -19.926 11.833 1.00 40.19 71 ALA A O 1
ATOM 562 N N . THR A 1 72 ? -20.974 -20.991 13.525 1.00 36.31 72 THR A N 1
ATOM 563 C CA . THR A 1 72 ? -21.303 -20.039 14.606 1.00 36.31 72 THR A CA 1
ATOM 564 C C . THR A 1 72 ? -20.725 -18.614 14.457 1.00 36.31 72 THR A C 1
ATOM 566 O O . THR A 1 72 ? -20.649 -17.890 15.446 1.00 36.31 72 THR A O 1
ATOM 569 N N . MET A 1 73 ? -20.292 -18.184 13.269 1.00 41.12 73 MET A N 1
ATOM 570 C CA . MET A 1 73 ? -19.528 -16.947 13.071 1.00 41.12 73 MET A CA 1
ATOM 571 C C . MET A 1 73 ? -20.161 -16.058 11.996 1.00 41.12 73 MET A C 1
ATOM 573 O O . MET A 1 73 ? -20.121 -16.378 10.814 1.00 41.12 73 MET A O 1
ATOM 577 N N . SER A 1 74 ? -20.732 -14.919 12.404 1.00 41.53 74 SER A N 1
ATOM 578 C CA . SER A 1 74 ? -21.216 -13.890 11.476 1.00 41.53 74 SER A CA 1
ATOM 579 C C . SER A 1 74 ? -20.176 -12.778 11.328 1.00 41.53 74 SER A C 1
ATOM 581 O O . SER A 1 74 ? -20.033 -11.963 12.239 1.00 41.53 74 SER A O 1
ATOM 583 N N . ILE A 1 75 ? -19.482 -12.722 10.191 1.00 51.91 75 ILE A N 1
ATOM 584 C CA . ILE A 1 75 ? -18.682 -11.556 9.786 1.00 51.91 75 ILE A CA 1
ATOM 585 C C . ILE A 1 75 ? -19.657 -10.483 9.272 1.00 51.91 75 ILE A C 1
ATOM 587 O O . ILE A 1 75 ? -20.501 -10.773 8.420 1.00 51.91 75 ILE A O 1
ATOM 591 N N . ARG A 1 76 ? -19.588 -9.259 9.812 1.00 52.91 76 ARG A N 1
ATOM 592 C CA . ARG A 1 76 ? -20.489 -8.143 9.459 1.00 52.91 76 ARG A CA 1
ATOM 593 C C . ARG A 1 76 ? -19.678 -6.951 8.954 1.00 52.91 76 ARG A C 1
ATOM 595 O O . ARG A 1 76 ? -18.724 -6.541 9.607 1.00 52.91 76 ARG A O 1
ATOM 602 N N . GLY A 1 77 ? -20.071 -6.391 7.812 1.00 55.03 77 GLY A N 1
ATOM 603 C CA . GLY A 1 77 ? -19.402 -5.244 7.189 1.00 55.03 77 GLY A CA 1
ATOM 604 C C . GLY A 1 77 ? -19.912 -4.968 5.773 1.00 55.03 77 GLY A C 1
ATOM 605 O O . GLY A 1 77 ? -20.707 -5.752 5.236 1.00 55.03 77 GLY A O 1
ATOM 606 N N . SER A 1 78 ? -19.476 -3.851 5.181 1.00 53.38 78 SER A N 1
ATOM 607 C CA . SER A 1 78 ? -19.652 -3.598 3.748 1.00 53.38 78 SER A CA 1
ATOM 608 C C . SER A 1 78 ? -18.881 -4.663 2.966 1.00 53.38 78 SER A C 1
ATOM 610 O O . SER A 1 78 ? -17.702 -4.892 3.216 1.00 53.38 78 SER A O 1
ATOM 612 N N . VAL A 1 79 ? -19.560 -5.359 2.052 1.00 52.16 79 VAL A N 1
ATOM 613 C CA . VAL A 1 79 ? -18.887 -6.292 1.138 1.00 52.16 79 VAL A CA 1
ATOM 614 C C . VAL A 1 79 ? -18.048 -5.447 0.188 1.00 52.16 79 VAL A C 1
ATOM 616 O O . VAL A 1 79 ? -18.592 -4.592 -0.511 1.00 52.16 79 VAL A O 1
ATOM 619 N N . PHE A 1 80 ? -16.737 -5.647 0.214 1.00 53.78 80 PHE A N 1
ATOM 620 C CA . PHE A 1 80 ? -15.789 -4.935 -0.628 1.00 53.78 80 PHE A CA 1
ATOM 621 C C . PHE A 1 80 ? -15.590 -5.738 -1.910 1.00 53.78 80 PHE A C 1
ATOM 623 O O . PHE A 1 80 ? -15.018 -6.823 -1.899 1.00 53.78 80 PHE A O 1
ATOM 630 N N . ASP A 1 81 ? -16.070 -5.222 -3.037 1.00 59.78 81 ASP A N 1
ATOM 631 C CA . ASP A 1 81 ? -15.756 -5.840 -4.318 1.00 59.78 81 ASP A CA 1
ATOM 632 C C . ASP A 1 81 ? -14.356 -5.389 -4.750 1.00 59.78 81 ASP A C 1
ATOM 634 O O . ASP A 1 81 ? -14.134 -4.231 -5.112 1.00 59.78 81 ASP A O 1
ATOM 638 N N . VAL A 1 82 ? -13.394 -6.313 -4.712 1.00 53.09 82 VAL A N 1
ATOM 639 C CA . VAL A 1 82 ? -12.037 -6.093 -5.225 1.00 53.09 82 VAL A CA 1
ATOM 640 C C . VAL A 1 82 ? -12.067 -5.546 -6.656 1.00 53.09 82 VAL A C 1
ATOM 642 O O . VAL A 1 82 ? -11.230 -4.710 -6.986 1.00 53.09 82 VAL A O 1
ATOM 645 N N . ALA A 1 83 ? -13.050 -5.926 -7.481 1.00 54.75 83 ALA A N 1
ATOM 646 C CA . ALA A 1 83 ? -13.189 -5.400 -8.836 1.00 54.75 83 ALA A CA 1
ATOM 647 C C . ALA A 1 83 ? -13.564 -3.905 -8.870 1.00 54.75 83 ALA A C 1
ATOM 649 O O . ALA A 1 83 ? -13.059 -3.163 -9.713 1.00 54.75 83 ALA A O 1
ATOM 650 N N . ASP A 1 84 ? -14.398 -3.432 -7.938 1.00 59.06 84 ASP A N 1
ATOM 651 C CA . ASP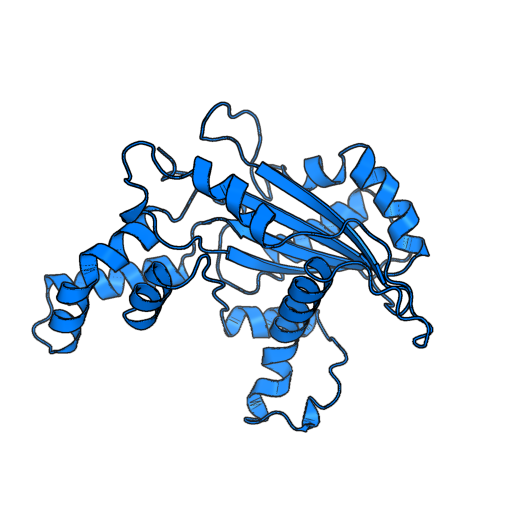 A 1 84 ? -14.757 -2.008 -7.835 1.00 59.06 84 ASP A CA 1
ATOM 652 C C . ASP A 1 84 ? -13.582 -1.157 -7.342 1.00 59.06 84 ASP A C 1
ATOM 654 O O . ASP A 1 84 ? -13.460 0.018 -7.693 1.00 59.06 84 ASP A O 1
ATOM 658 N N . SER A 1 85 ? -12.669 -1.780 -6.601 1.00 61.09 85 SER A N 1
ATOM 659 C CA . SER A 1 85 ? -11.455 -1.156 -6.088 1.00 61.09 85 SER A CA 1
ATOM 660 C C . SER A 1 85 ? -10.461 -0.742 -7.193 1.00 61.09 85 SER A C 1
ATOM 662 O O . SER A 1 85 ? -9.625 0.134 -6.960 1.00 61.09 85 SER A O 1
ATOM 664 N N . PHE A 1 86 ? -10.582 -1.320 -8.399 1.00 63.28 86 PHE A N 1
ATOM 665 C CA . PHE A 1 86 ? -9.758 -1.001 -9.575 1.00 63.28 86 PHE A CA 1
ATOM 666 C C . PHE A 1 86 ? -10.384 0.040 -10.505 1.00 63.28 86 PHE A C 1
ATOM 668 O O . PHE A 1 86 ? -9.654 0.781 -11.161 1.00 63.28 86 PHE A O 1
ATOM 675 N N . ARG A 1 87 ? -11.721 0.142 -10.548 1.00 64.31 87 ARG A N 1
ATOM 676 C CA . ARG A 1 87 ? -12.427 1.060 -11.462 1.00 64.31 87 ARG A CA 1
ATOM 677 C C . ARG A 1 87 ? -12.038 2.519 -11.248 1.00 64.31 87 ARG A C 1
ATOM 679 O O . ARG A 1 87 ? -11.890 3.257 -12.212 1.00 64.31 87 ARG A O 1
ATOM 686 N N . LEU A 1 88 ? -11.806 2.918 -9.996 1.00 70.12 88 LEU A N 1
ATOM 687 C CA . LEU A 1 88 ? -11.343 4.272 -9.672 1.00 70.12 88 LEU A CA 1
ATOM 688 C C . LEU A 1 88 ? -9.936 4.579 -10.197 1.00 70.12 88 LEU A C 1
ATOM 690 O O . LEU A 1 88 ? -9.563 5.744 -10.315 1.00 70.12 88 LEU A O 1
ATOM 694 N N . VAL A 1 89 ? -9.145 3.548 -10.493 1.00 77.94 89 VAL A N 1
ATOM 695 C CA . VAL A 1 89 ? -7.788 3.697 -11.020 1.00 77.94 89 VAL A CA 1
ATOM 696 C C . VAL A 1 89 ? -7.792 3.821 -12.541 1.00 77.94 89 VAL A C 1
ATOM 698 O O . VAL A 1 89 ? -6.931 4.496 -13.098 1.00 77.94 89 VAL A O 1
ATOM 701 N N . GLU A 1 90 ? -8.768 3.226 -13.229 1.00 76.19 90 GLU A N 1
ATOM 702 C CA . GLU A 1 90 ? -8.853 3.282 -14.695 1.00 76.19 90 GLU A CA 1
ATOM 703 C C . GLU A 1 90 ? -8.991 4.716 -15.225 1.00 76.19 90 GLU A C 1
ATOM 705 O O . GLU A 1 90 ? -8.415 5.045 -16.266 1.00 76.19 90 GLU A O 1
ATOM 710 N N . ASP A 1 91 ? -9.693 5.576 -14.484 1.00 77.38 91 ASP A N 1
ATOM 711 C CA . ASP A 1 91 ? -9.904 6.990 -14.819 1.00 77.38 91 ASP A CA 1
ATOM 712 C C . ASP A 1 91 ? -8.674 7.875 -14.539 1.00 77.38 91 ASP A C 1
ATOM 714 O O . ASP A 1 91 ? -8.664 9.055 -14.892 1.00 77.38 91 ASP A O 1
ATOM 718 N N . LYS A 1 92 ? -7.628 7.314 -13.918 1.00 83.50 92 LYS A N 1
ATOM 719 C CA . LYS A 1 92 ? -6.404 8.023 -13.513 1.00 83.50 92 LYS A CA 1
ATOM 720 C C . LYS A 1 92 ? -5.231 7.850 -14.473 1.00 83.50 92 LYS A C 1
ATOM 722 O O . LYS A 1 92 ? -4.217 8.525 -14.309 1.00 83.50 92 LYS A O 1
ATOM 727 N N . TYR A 1 93 ? -5.347 6.951 -15.450 1.00 86.88 93 TYR A N 1
ATOM 728 C CA . TYR A 1 93 ? -4.339 6.840 -16.502 1.00 86.88 93 TYR A CA 1
ATOM 729 C C . TYR A 1 93 ? -4.320 8.109 -17.367 1.00 86.88 93 TYR A C 1
ATOM 731 O O . TYR A 1 93 ? -5.387 8.684 -17.614 1.00 86.88 93 TYR A O 1
ATOM 739 N N . PRO A 1 94 ? -3.141 8.514 -17.879 1.00 82.56 94 PRO A N 1
ATOM 740 C CA . PRO A 1 94 ? -3.028 9.641 -18.798 1.00 82.56 94 PRO A CA 1
ATOM 741 C C . PRO A 1 94 ? -4.028 9.540 -19.955 1.00 82.56 94 PRO A C 1
ATOM 743 O O . PRO A 1 94 ? -4.235 8.471 -20.536 1.00 82.56 94 PRO A O 1
ATOM 746 N N . HIS A 1 95 ? -4.679 10.656 -20.291 1.00 77.75 95 HIS A N 1
ATOM 747 C CA . HIS A 1 95 ? -5.744 10.678 -21.301 1.00 77.75 95 HIS A CA 1
ATOM 748 C C . HIS A 1 95 ? -5.269 10.310 -22.713 1.00 77.75 95 HIS A C 1
ATOM 750 O O . HIS A 1 95 ? -6.085 9.915 -23.546 1.00 77.75 95 HIS A O 1
ATOM 756 N N . ASP A 1 96 ? -3.979 10.467 -22.997 1.00 80.94 96 ASP A N 1
ATOM 757 C CA . ASP A 1 96 ? -3.344 10.111 -24.263 1.00 80.94 96 ASP A CA 1
ATOM 758 C C . ASP A 1 96 ? -2.946 8.628 -24.351 1.00 80.94 96 ASP A C 1
ATOM 760 O O . ASP A 1 96 ? -2.653 8.153 -25.449 1.00 80.94 96 ASP A O 1
ATOM 764 N N . MET A 1 97 ? -3.003 7.881 -23.242 1.00 85.12 97 MET A N 1
ATOM 765 C CA . MET A 1 97 ? -2.736 6.444 -23.210 1.00 85.12 97 MET A CA 1
ATOM 766 C C . MET A 1 97 ? -3.970 5.644 -23.645 1.00 85.12 97 MET A C 1
ATOM 768 O O . MET A 1 97 ? -5.023 5.662 -22.988 1.00 85.12 97 MET A O 1
ATOM 772 N N . ALA A 1 98 ? -3.839 4.899 -24.746 1.00 83.94 98 ALA A N 1
ATOM 773 C CA . ALA A 1 98 ? -4.923 4.060 -25.245 1.00 83.94 98 ALA A CA 1
ATOM 774 C C . ALA A 1 98 ? -5.252 2.936 -24.241 1.00 83.94 98 ALA A C 1
ATOM 776 O O . ALA A 1 98 ? -4.344 2.436 -23.574 1.00 83.94 98 ALA A O 1
ATOM 777 N N . PRO A 1 99 ? -6.520 2.492 -24.117 1.00 80.62 99 PRO A N 1
ATOM 778 C CA . PRO A 1 99 ? -6.898 1.422 -23.189 1.00 80.62 99 PRO A CA 1
ATOM 779 C C . PRO A 1 99 ? -6.060 0.146 -23.324 1.00 80.62 99 PRO A C 1
ATOM 781 O O . PRO A 1 99 ? -5.770 -0.505 -22.328 1.00 80.62 99 PRO A O 1
ATOM 784 N N . GLU A 1 100 ? -5.632 -0.195 -24.540 1.00 80.31 100 GLU A N 1
ATOM 785 C CA . GLU A 1 100 ? -4.819 -1.378 -24.834 1.00 80.31 100 GLU A CA 1
ATOM 786 C C . GLU A 1 100 ? -3.348 -1.239 -24.401 1.00 80.31 100 GLU A C 1
ATOM 788 O O . GLU A 1 100 ? -2.622 -2.235 -24.350 1.00 80.31 100 GLU A O 1
ATOM 793 N N . GLU A 1 101 ? -2.909 -0.011 -24.121 1.00 79.81 101 GLU A N 1
ATOM 794 C CA . GLU A 1 101 ? -1.556 0.347 -23.684 1.00 79.81 101 GLU A CA 1
ATOM 795 C C . GLU A 1 101 ? -1.469 0.534 -22.164 1.00 79.81 101 GLU A C 1
ATOM 797 O O . GLU A 1 101 ? -0.364 0.614 -21.623 1.00 79.81 101 GLU A O 1
ATOM 802 N N . ARG A 1 102 ? -2.617 0.573 -21.470 1.00 85.62 102 ARG A N 1
ATOM 803 C CA . ARG A 1 102 ? -2.681 0.721 -20.014 1.00 85.62 102 ARG A CA 1
ATOM 804 C C . ARG A 1 102 ? -2.105 -0.528 -19.342 1.00 85.62 102 ARG A C 1
ATOM 806 O O . ARG A 1 102 ? -2.661 -1.616 -19.506 1.00 85.62 102 ARG A O 1
ATOM 813 N N . PRO A 1 103 ? -0.999 -0.409 -18.591 1.00 87.19 103 PRO A N 1
ATOM 814 C CA . PRO A 1 103 ? -0.440 -1.534 -17.853 1.00 87.19 103 PRO A CA 1
ATOM 815 C C . PRO A 1 103 ? -1.327 -1.882 -16.653 1.00 87.19 103 PRO A C 1
ATOM 817 O O . PRO A 1 103 ? -2.047 -1.024 -16.150 1.00 87.19 103 PRO A O 1
ATOM 820 N N . ALA A 1 104 ? -1.203 -3.101 -16.124 1.00 87.12 104 ALA A N 1
ATOM 821 C CA . ALA A 1 104 ? -1.762 -3.452 -14.815 1.00 87.12 104 ALA A CA 1
ATOM 822 C C . ALA A 1 104 ? -1.385 -2.435 -13.719 1.00 87.12 104 ALA A C 1
ATOM 824 O O . ALA A 1 104 ? -0.239 -1.979 -13.658 1.00 87.12 104 ALA A O 1
ATOM 825 N N . VAL A 1 105 ? -2.318 -2.146 -12.809 1.00 88.31 105 VAL A N 1
ATOM 826 C CA . VAL A 1 105 ? -2.070 -1.256 -11.664 1.00 88.31 105 VAL A CA 1
ATOM 827 C C . VAL A 1 105 ? -1.122 -1.933 -10.675 1.00 88.31 105 VAL A C 1
ATOM 829 O O . VAL A 1 105 ? -1.323 -3.087 -10.297 1.00 88.31 105 VAL A O 1
ATOM 832 N N . VAL A 1 106 ? -0.112 -1.216 -10.189 1.00 91.38 106 VAL A N 1
ATOM 833 C CA . VAL A 1 106 ? 0.732 -1.679 -9.085 1.00 91.38 106 VAL A CA 1
ATOM 834 C C . VAL A 1 106 ? 0.068 -1.318 -7.758 1.00 91.38 106 VAL A C 1
ATOM 836 O O . VAL A 1 106 ? -0.119 -0.144 -7.445 1.00 91.38 106 VAL A O 1
ATOM 839 N N . LEU A 1 107 ? -0.283 -2.329 -6.965 1.00 92.12 107 LEU A N 1
ATOM 840 C CA . LEU A 1 107 ? -0.865 -2.169 -5.635 1.00 92.12 107 LEU A CA 1
ATOM 841 C C . LEU A 1 107 ? 0.222 -2.331 -4.585 1.00 92.12 107 LEU A C 1
ATOM 843 O O . LEU A 1 107 ? 0.666 -3.443 -4.324 1.00 92.12 107 LEU A O 1
ATOM 847 N N . ALA A 1 108 ? 0.628 -1.243 -3.953 1.00 95.25 108 ALA A N 1
ATOM 848 C CA . ALA A 1 108 ? 1.580 -1.291 -2.861 1.00 95.25 108 ALA A CA 1
ATOM 849 C C . ALA A 1 108 ? 0.900 -1.780 -1.566 1.00 95.25 108 ALA A C 1
ATOM 851 O O . ALA A 1 108 ? 0.019 -1.085 -1.050 1.00 95.25 108 ALA A O 1
ATOM 852 N N . PRO A 1 109 ? 1.280 -2.962 -1.042 1.00 95.44 109 PRO A N 1
ATOM 853 C CA . PRO A 1 109 ? 0.627 -3.559 0.115 1.00 95.44 109 PRO A CA 1
ATOM 854 C C . PRO A 1 109 ? 1.139 -2.987 1.442 1.00 95.44 109 PRO A C 1
ATOM 856 O O . PRO A 1 109 ? 2.348 -2.895 1.681 1.00 95.44 109 PRO A O 1
ATOM 859 N N . ALA A 1 110 ? 0.211 -2.696 2.347 1.00 95.44 110 ALA A N 1
ATOM 860 C CA . ALA A 1 110 ? 0.477 -2.304 3.724 1.00 95.44 110 ALA A CA 1
ATOM 861 C C . ALA A 1 110 ? -0.443 -3.058 4.689 1.00 95.44 110 ALA A C 1
ATOM 863 O O . ALA A 1 110 ? -1.599 -3.353 4.374 1.00 95.44 110 ALA A O 1
ATOM 864 N N . LEU A 1 111 ? 0.074 -3.374 5.873 1.00 94.62 111 LEU A N 1
ATOM 865 C CA . LEU A 1 111 ? -0.706 -4.022 6.918 1.00 94.62 111 LEU A CA 1
ATOM 866 C C . LEU A 1 111 ? -0.221 -3.531 8.275 1.00 94.62 111 LEU A C 1
ATOM 868 O O . LEU A 1 111 ? 0.913 -3.791 8.640 1.00 94.62 111 LEU A O 1
ATOM 872 N N . GLY A 1 112 ? -1.058 -2.837 9.032 1.00 94.00 112 GLY A N 1
ATOM 873 C CA . GLY A 1 112 ? -0.736 -2.410 10.388 1.00 94.00 112 GLY A CA 1
ATOM 874 C C . GLY A 1 112 ? -1.604 -3.079 11.433 1.00 94.00 112 GLY A C 1
ATOM 875 O O . GLY A 1 112 ? -2.640 -3.680 11.144 1.00 94.00 112 GLY A O 1
ATOM 876 N N . ARG A 1 113 ? -1.148 -2.952 12.674 1.00 93.75 113 ARG A N 1
ATOM 877 C CA . ARG A 1 113 ? -1.782 -3.505 13.863 1.00 93.75 113 ARG A CA 1
ATOM 878 C C . ARG A 1 113 ? -1.768 -2.460 14.971 1.00 93.75 113 ARG A C 1
ATOM 880 O O . ARG A 1 113 ? -0.762 -1.777 15.171 1.00 93.75 113 ARG A O 1
ATOM 887 N N . LEU A 1 114 ? -2.865 -2.386 15.709 1.00 93.25 114 LEU A N 1
ATOM 888 C CA . LEU A 1 114 ? -3.033 -1.572 16.899 1.00 93.25 114 LEU A CA 1
ATOM 889 C C . LEU A 1 114 ? -3.424 -2.481 18.067 1.00 93.25 114 LEU A C 1
ATOM 891 O O . LEU A 1 114 ? -4.447 -3.163 18.023 1.00 93.25 114 LEU A O 1
ATOM 895 N N . ARG A 1 115 ? -2.599 -2.454 19.120 1.00 89.81 115 ARG A N 1
ATOM 896 C CA . ARG A 1 115 ? -2.917 -3.050 20.424 1.00 89.81 115 ARG A CA 1
ATOM 897 C C . ARG A 1 115 ? -3.375 -1.929 21.349 1.00 89.81 115 ARG A C 1
ATOM 899 O O . ARG A 1 115 ? -2.534 -1.266 21.953 1.00 89.81 115 ARG A O 1
ATOM 906 N N . SER A 1 116 ? -4.671 -1.662 21.400 1.00 84.81 116 SER A N 1
ATOM 907 C CA . SER A 1 116 ? -5.237 -0.668 22.310 1.00 84.81 116 SER A CA 1
ATOM 908 C C . SER A 1 116 ? -6.678 -1.032 22.616 1.00 84.81 116 SER A C 1
ATOM 910 O O . SER A 1 116 ? -7.429 -1.354 21.696 1.00 84.81 116 SER A O 1
ATOM 912 N N . ASP A 1 117 ? -7.039 -0.945 23.891 1.00 82.31 117 ASP A N 1
ATOM 913 C CA . ASP A 1 117 ? -8.430 -1.052 24.332 1.00 82.31 117 ASP A CA 1
ATOM 914 C C . ASP A 1 117 ? -9.164 0.287 24.141 1.00 82.31 117 ASP A C 1
ATOM 916 O O . ASP A 1 117 ? -10.370 0.302 23.936 1.00 82.31 117 ASP A O 1
ATOM 920 N N . ASP A 1 118 ? -8.426 1.405 24.121 1.00 88.69 118 ASP A N 1
ATOM 921 C CA . ASP A 1 118 ? -8.976 2.745 23.913 1.00 88.69 118 ASP A CA 1
ATOM 922 C C . ASP A 1 118 ? -8.818 3.182 22.446 1.00 88.69 118 ASP A C 1
ATOM 924 O O . ASP A 1 118 ? -7.696 3.387 21.943 1.00 88.69 118 ASP A O 1
ATOM 928 N N . ILE A 1 119 ? -9.950 3.357 21.761 1.00 94.75 119 ILE A N 1
ATOM 929 C CA . ILE A 1 119 ? -10.016 3.926 20.414 1.00 94.75 119 ILE A CA 1
ATOM 930 C C . ILE A 1 119 ? -10.169 5.444 20.512 1.00 94.75 119 ILE A C 1
ATOM 932 O O . ILE A 1 119 ? -11.068 5.971 21.158 1.00 94.75 119 ILE A O 1
ATOM 936 N N . SER A 1 120 ? -9.249 6.152 19.864 1.00 94.69 120 SER A N 1
ATOM 937 C CA . SER A 1 120 ? -9.229 7.608 19.771 1.00 94.69 120 SER A CA 1
ATOM 938 C C . SER A 1 120 ? -8.644 8.030 18.426 1.00 94.69 120 SER A C 1
ATOM 940 O O . SER A 1 120 ? -7.986 7.225 17.762 1.00 94.69 120 SER A O 1
ATOM 942 N N . GLU A 1 121 ? -8.801 9.301 18.060 1.00 94.69 121 GLU A N 1
ATOM 943 C CA . GLU A 1 121 ? -8.146 9.892 16.886 1.00 94.69 121 GLU A CA 1
ATOM 944 C C . GLU A 1 121 ? -6.630 9.623 16.890 1.00 94.69 121 GLU A C 1
ATOM 946 O O . GLU A 1 121 ? -6.091 9.082 15.928 1.00 94.69 121 GLU A O 1
ATOM 951 N N . SER A 1 122 ? -5.948 9.853 18.018 1.00 95.31 122 SER A N 1
ATOM 952 C CA . SER A 1 122 ? -4.511 9.575 18.154 1.00 95.31 122 SER A CA 1
ATOM 953 C C . SER A 1 122 ? -4.166 8.085 18.019 1.00 95.31 122 SER A C 1
ATOM 955 O O . SER A 1 122 ? -3.101 7.736 17.505 1.00 95.31 122 SER A O 1
ATOM 957 N N . SER A 1 123 ? -5.053 7.185 18.459 1.00 95.56 123 SER A N 1
ATOM 958 C CA . SER A 1 123 ? -4.883 5.739 18.264 1.00 95.56 123 SER A CA 1
ATOM 959 C C . SER A 1 123 ? -4.980 5.368 16.776 1.00 95.56 123 SER A C 1
ATOM 961 O O . SER A 1 123 ? -4.224 4.518 16.299 1.00 95.56 123 SER A O 1
ATOM 963 N N . LEU A 1 124 ? -5.874 6.026 16.028 1.00 95.69 124 LEU A N 1
ATOM 964 C CA . LEU A 1 124 ? -6.038 5.840 14.584 1.00 95.69 124 LEU A CA 1
ATOM 965 C C . LEU A 1 124 ? -4.878 6.442 13.784 1.00 95.69 124 LEU A C 1
ATOM 967 O O . LEU A 1 124 ? -4.399 5.802 12.849 1.00 95.69 124 LEU A O 1
ATOM 971 N N . GLU A 1 125 ? -4.357 7.604 14.181 1.00 95.75 125 GLU A N 1
ATOM 972 C CA . GLU A 1 125 ? -3.126 8.174 13.614 1.00 95.75 125 GLU A CA 1
ATOM 973 C C . GLU A 1 125 ? -1.936 7.230 13.799 1.00 95.75 125 GLU A C 1
ATOM 975 O O . GLU A 1 125 ? -1.149 7.007 12.875 1.00 95.75 125 GLU A O 1
ATOM 980 N N . LEU A 1 126 ? -1.811 6.631 14.989 1.00 95.50 126 LEU A N 1
ATOM 981 C CA . LEU A 1 126 ? -0.778 5.639 15.262 1.00 95.50 126 LEU A CA 1
ATOM 982 C C . LEU A 1 126 ? -0.956 4.397 14.381 1.00 95.50 126 LEU A C 1
ATOM 984 O O . LEU A 1 126 ? 0.026 3.893 13.836 1.00 95.50 126 LEU A O 1
ATOM 988 N N . LEU A 1 127 ? -2.189 3.918 14.203 1.00 95.75 127 LEU A N 1
ATOM 989 C CA . LEU A 1 127 ? -2.480 2.799 13.308 1.00 95.75 127 LEU A CA 1
ATOM 990 C C . LEU A 1 127 ? -2.118 3.134 11.852 1.00 95.75 127 LEU A C 1
ATOM 992 O O . LEU A 1 127 ? -1.448 2.331 11.200 1.00 95.75 127 LEU A O 1
ATOM 996 N N . ALA A 1 128 ? -2.483 4.317 11.355 1.00 96.38 128 ALA A N 1
ATOM 997 C CA . ALA A 1 128 ? -2.122 4.779 10.015 1.00 96.38 128 ALA A CA 1
ATOM 998 C C . ALA A 1 128 ? -0.597 4.857 9.841 1.00 96.38 128 ALA A C 1
ATOM 1000 O O . ALA A 1 128 ? -0.053 4.300 8.886 1.00 96.38 128 ALA A O 1
ATOM 1001 N N . ARG A 1 129 ? 0.118 5.434 10.814 1.00 95.62 129 ARG A N 1
ATOM 1002 C CA . ARG A 1 129 ? 1.587 5.503 10.847 1.00 95.62 129 ARG A CA 1
ATOM 1003 C C . ARG A 1 129 ? 2.241 4.127 10.833 1.00 95.62 129 ARG A C 1
ATOM 1005 O O . ARG A 1 129 ? 3.149 3.881 10.036 1.00 95.62 129 ARG A O 1
ATOM 1012 N N . ASN A 1 130 ? 1.778 3.227 11.694 1.00 94.19 130 ASN A N 1
ATOM 1013 C CA . ASN A 1 130 ? 2.295 1.866 11.763 1.00 94.19 130 ASN A CA 1
ATOM 1014 C C . ASN A 1 130 ? 2.040 1.118 10.453 1.00 94.19 130 ASN A C 1
ATOM 1016 O O . ASN A 1 130 ? 2.893 0.353 10.022 1.00 94.19 130 ASN A O 1
ATOM 1020 N N . THR A 1 131 ? 0.906 1.357 9.796 1.00 95.50 131 THR A N 1
ATOM 1021 C CA . THR A 1 131 ? 0.553 0.723 8.519 1.00 95.50 131 THR A CA 1
ATOM 1022 C C . THR A 1 131 ? 1.393 1.266 7.365 1.00 95.50 131 THR A C 1
ATOM 1024 O O . THR A 1 131 ? 2.045 0.506 6.654 1.00 95.50 131 THR A O 1
ATOM 1027 N N . LEU A 1 132 ? 1.396 2.586 7.182 1.00 95.56 132 LEU A N 1
ATOM 1028 C CA . LEU A 1 132 ? 1.899 3.239 5.976 1.00 95.56 132 LEU A CA 1
ATOM 1029 C C . LEU A 1 132 ? 3.388 3.560 6.013 1.00 95.56 132 LEU A C 1
ATOM 1031 O O . LEU A 1 132 ? 3.983 3.709 4.952 1.00 95.56 132 LEU A O 1
ATOM 1035 N N . LEU A 1 133 ? 4.007 3.661 7.192 1.00 91.94 133 LEU A N 1
ATOM 1036 C CA . LEU A 1 133 ? 5.428 4.007 7.297 1.00 91.94 133 LEU A CA 1
ATOM 1037 C C . LEU A 1 133 ? 6.278 2.821 7.761 1.00 91.94 133 LEU A C 1
ATOM 1039 O O . LEU A 1 133 ? 7.347 2.579 7.191 1.00 91.94 133 LEU A O 1
ATOM 1043 N N . GLN A 1 134 ? 5.797 2.071 8.757 1.00 89.62 134 GLN A N 1
ATOM 1044 C CA . GLN A 1 134 ? 6.557 0.982 9.383 1.00 89.62 134 GLN A CA 1
ATOM 1045 C C . GLN A 1 134 ? 6.292 -0.372 8.716 1.00 89.62 134 GLN A C 1
ATOM 1047 O O . GLN A 1 134 ? 7.223 -1.017 8.247 1.00 89.62 134 GLN A O 1
ATOM 1052 N N . ASN A 1 135 ? 5.026 -0.772 8.599 1.00 91.00 135 ASN A N 1
ATOM 1053 C CA . ASN A 1 135 ? 4.617 -2.100 8.137 1.00 91.00 135 ASN A CA 1
ATOM 1054 C C . ASN A 1 135 ? 4.151 -2.112 6.671 1.00 91.00 135 ASN A C 1
ATOM 1056 O O . ASN A 1 135 ? 3.192 -2.787 6.281 1.00 91.00 135 ASN A O 1
ATOM 1060 N N . ARG A 1 136 ? 4.887 -1.381 5.831 1.00 94.00 136 ARG A N 1
ATOM 1061 C CA . ARG A 1 136 ? 4.803 -1.517 4.375 1.00 94.00 136 ARG A CA 1
ATOM 1062 C C . ARG A 1 136 ? 5.386 -2.868 3.986 1.00 94.00 136 ARG A C 1
ATOM 1064 O O . ARG A 1 136 ? 6.532 -3.143 4.332 1.00 94.00 136 ARG A O 1
ATOM 1071 N N . LEU A 1 137 ? 4.640 -3.690 3.250 1.00 93.75 137 LEU A N 1
ATOM 1072 C CA . LEU A 1 137 ? 5.099 -5.018 2.812 1.00 93.75 137 LEU A CA 1
ATOM 1073 C C . LEU A 1 137 ? 5.894 -4.957 1.492 1.00 93.75 137 LEU A C 1
ATOM 1075 O O . LEU A 1 137 ? 6.431 -5.963 1.022 1.00 93.75 137 LEU A O 1
ATOM 1079 N N . ALA A 1 138 ? 6.001 -3.759 0.919 1.00 94.06 138 ALA A N 1
ATOM 1080 C CA . ALA A 1 138 ? 6.876 -3.412 -0.186 1.00 94.06 138 ALA A CA 1
ATOM 1081 C C . ALA A 1 138 ? 7.558 -2.059 0.064 1.00 94.06 138 ALA A C 1
ATOM 1083 O O . ALA A 1 138 ? 7.177 -1.306 0.957 1.00 94.06 138 ALA A O 1
ATOM 1084 N N . ASP A 1 139 ? 8.556 -1.742 -0.750 1.00 93.88 139 ASP A N 1
ATOM 1085 C CA . ASP A 1 139 ? 9.297 -0.484 -0.681 1.00 93.88 139 ASP A CA 1
ATOM 1086 C C . ASP A 1 139 ? 8.621 0.579 -1.560 1.00 93.88 139 ASP A C 1
ATOM 1088 O O . ASP A 1 139 ? 8.738 0.528 -2.787 1.00 93.88 139 ASP A O 1
ATOM 1092 N N . PHE A 1 140 ? 7.864 1.494 -0.946 1.00 95.44 140 PHE A N 1
ATOM 1093 C CA . PHE A 1 140 ? 7.113 2.538 -1.651 1.00 95.44 140 PHE A CA 1
ATOM 1094 C C . PHE A 1 140 ? 6.917 3.813 -0.830 1.00 95.44 140 PHE A C 1
ATOM 1096 O O . PHE A 1 140 ? 6.875 3.751 0.395 1.00 95.44 140 PHE A O 1
ATOM 1103 N N . ASP A 1 141 ? 6.729 4.952 -1.493 1.00 94.38 141 ASP A N 1
ATOM 1104 C CA . ASP A 1 141 ? 6.394 6.232 -0.852 1.00 94.38 141 ASP A CA 1
ATOM 1105 C C . ASP A 1 141 ? 4.873 6.499 -0.896 1.00 94.38 141 ASP A C 1
ATOM 1107 O O . ASP A 1 141 ? 4.342 6.752 -1.986 1.00 94.38 141 ASP A O 1
ATOM 1111 N N . PRO A 1 142 ? 4.158 6.470 0.251 1.00 94.44 142 PRO A N 1
ATOM 1112 C CA . PRO A 1 142 ? 2.713 6.697 0.296 1.00 94.44 142 PRO A CA 1
ATOM 1113 C C . PRO A 1 142 ? 2.274 8.046 -0.285 1.00 94.44 142 PRO A C 1
ATOM 1115 O O . PRO A 1 142 ? 1.254 8.105 -0.972 1.00 94.44 142 PRO A O 1
ATOM 1118 N N . SER A 1 143 ? 3.072 9.103 -0.105 1.00 93.56 143 SER A N 1
ATOM 1119 C CA . SER A 1 143 ? 2.724 10.473 -0.527 1.00 93.56 143 SER A CA 1
ATOM 1120 C C . SER A 1 143 ? 2.660 10.630 -2.043 1.00 93.56 143 SER A C 1
ATOM 1122 O O . SER A 1 143 ? 2.058 11.557 -2.580 1.00 93.56 143 SER A O 1
ATOM 1124 N N . THR A 1 144 ? 3.254 9.679 -2.759 1.00 93.38 144 THR A N 1
ATOM 1125 C CA . THR A 1 144 ? 3.298 9.656 -4.217 1.00 93.38 144 THR A CA 1
ATOM 1126 C C . THR A 1 144 ? 2.227 8.764 -4.834 1.00 93.38 144 THR A C 1
ATOM 1128 O O . THR A 1 144 ? 2.169 8.667 -6.056 1.00 93.38 144 THR A O 1
ATOM 1131 N N . ALA A 1 145 ? 1.389 8.099 -4.036 1.00 93.69 145 ALA A N 1
ATOM 1132 C CA . ALA A 1 145 ? 0.337 7.233 -4.554 1.00 93.69 145 ALA A CA 1
ATOM 1133 C C . ALA A 1 145 ? -0.745 8.027 -5.297 1.00 93.69 145 ALA A C 1
ATOM 1135 O O . ALA A 1 145 ? -1.015 9.190 -4.993 1.00 93.69 145 ALA A O 1
ATOM 1136 N N . TRP A 1 146 ? -1.420 7.385 -6.243 1.00 92.12 146 TRP A N 1
ATOM 1137 C CA . TRP A 1 146 ? -2.589 7.949 -6.928 1.00 92.12 146 TRP A CA 1
ATOM 1138 C C . TRP A 1 146 ? -3.850 7.973 -6.045 1.00 92.12 146 TRP A C 1
ATOM 1140 O O . TRP A 1 146 ? -4.848 8.623 -6.365 1.00 92.12 146 TRP A O 1
ATOM 1150 N N . GLY A 1 147 ? -3.802 7.224 -4.947 1.00 91.19 147 GLY A N 1
ATOM 1151 C CA . GLY A 1 147 ? -4.896 6.955 -4.031 1.00 91.19 147 GLY A CA 1
ATOM 1152 C C . GLY A 1 147 ? -4.676 5.614 -3.342 1.00 91.19 147 GLY A C 1
ATOM 1153 O O . GLY A 1 147 ? -3.597 5.015 -3.445 1.00 91.19 147 GLY A O 1
ATOM 1154 N N . GLY A 1 148 ? -5.698 5.125 -2.654 1.00 90.81 148 GLY A N 1
ATOM 1155 C CA . GLY A 1 148 ? -5.630 3.815 -2.034 1.00 90.81 148 GLY A CA 1
ATOM 1156 C C . GLY A 1 148 ? -6.937 3.350 -1.420 1.00 90.81 148 GLY A C 1
ATOM 1157 O O . GLY A 1 148 ? -7.843 4.129 -1.127 1.00 90.81 148 GLY A O 1
ATOM 1158 N N . ASN A 1 149 ? -6.985 2.046 -1.187 1.00 89.69 149 ASN A N 1
ATOM 1159 C CA . ASN A 1 149 ? -8.074 1.381 -0.493 1.00 89.69 149 ASN A CA 1
ATOM 1160 C C . ASN A 1 149 ? -7.584 0.903 0.858 1.00 89.69 149 ASN A C 1
ATOM 1162 O O . ASN A 1 149 ? -6.527 0.278 0.950 1.00 89.69 149 ASN A O 1
ATOM 1166 N N . PHE A 1 150 ? -8.390 1.154 1.878 1.00 91.69 150 PHE A N 1
ATOM 1167 C CA . PHE A 1 150 ? -8.112 0.801 3.253 1.00 91.69 150 PHE A CA 1
ATOM 1168 C C . PHE A 1 150 ? -9.292 0.039 3.836 1.00 91.69 150 PHE A C 1
ATOM 1170 O O . PHE A 1 150 ? -10.457 0.348 3.579 1.00 91.69 150 PHE A O 1
ATOM 1177 N N . MET A 1 151 ? -8.981 -0.962 4.645 1.00 91.19 151 MET A N 1
ATOM 1178 C CA . MET A 1 151 ? -9.953 -1.701 5.429 1.00 91.19 151 MET A CA 1
ATOM 1179 C C . MET A 1 151 ? -9.456 -1.780 6.863 1.00 91.19 151 MET A C 1
ATOM 1181 O O . MET A 1 151 ? -8.372 -2.309 7.114 1.00 91.19 151 MET A O 1
ATOM 1185 N N . ILE A 1 152 ? -10.261 -1.287 7.798 1.00 92.44 152 ILE A N 1
ATOM 1186 C CA . ILE A 1 152 ? -10.034 -1.506 9.221 1.00 92.44 152 ILE A CA 1
ATOM 1187 C C . ILE A 1 152 ? -10.882 -2.678 9.684 1.00 92.44 152 ILE A C 1
ATOM 1189 O O . ILE A 1 152 ? -12.066 -2.772 9.360 1.00 92.44 152 ILE A O 1
ATOM 1193 N N . TYR A 1 153 ? -10.268 -3.584 10.432 1.00 91.62 153 TYR A N 1
ATOM 1194 C CA . TYR A 1 153 ? -10.960 -4.746 10.954 1.00 91.62 153 TYR A CA 1
ATOM 1195 C C . TYR A 1 153 ? -10.452 -5.149 12.329 1.00 91.62 153 TYR A C 1
ATOM 1197 O O . TYR A 1 153 ? -9.287 -4.947 12.663 1.00 91.62 153 TYR A O 1
ATOM 1205 N N . GLY A 1 154 ? -11.337 -5.720 13.136 1.00 91.94 154 GLY A N 1
ATOM 1206 C CA . GLY A 1 154 ? -11.049 -5.993 14.537 1.00 91.94 154 GLY A CA 1
ATOM 1207 C C . GLY A 1 154 ? -12.256 -6.536 15.299 1.00 91.94 154 GLY A C 1
ATOM 1208 O O . GLY A 1 154 ? -13.262 -6.900 14.676 1.00 91.94 154 GLY A O 1
ATOM 1209 N N . PRO A 1 155 ? -12.170 -6.590 16.636 1.00 91.56 155 PRO A N 1
ATOM 1210 C CA . PRO A 1 155 ? -13.230 -7.107 17.492 1.00 91.56 155 PRO A CA 1
ATOM 1211 C C . PRO A 1 155 ? -14.420 -6.137 17.546 1.00 91.56 155 PRO A C 1
ATOM 1213 O O . PRO A 1 155 ? -14.286 -4.947 17.275 1.00 91.56 155 PRO A O 1
ATOM 1216 N N . GLU A 1 156 ? -15.607 -6.645 17.885 1.00 90.44 156 GLU A N 1
ATOM 1217 C CA . GLU A 1 156 ? -16.863 -5.876 17.816 1.00 90.44 156 GLU A CA 1
ATOM 1218 C C . GLU A 1 156 ? -16.856 -4.609 18.681 1.00 90.44 156 GLU A C 1
ATOM 1220 O O . GLU A 1 156 ? -17.364 -3.581 18.240 1.00 90.44 156 GLU A O 1
ATOM 1225 N N . GLU A 1 157 ? -16.246 -4.670 19.866 1.00 91.12 157 GLU A N 1
ATOM 1226 C CA . GLU A 1 157 ? -16.157 -3.542 20.799 1.00 91.12 157 GLU A CA 1
ATOM 1227 C C . GLU A 1 157 ? -15.395 -2.365 20.176 1.00 91.12 157 GLU A C 1
ATOM 1229 O O . GLU A 1 157 ? -15.975 -1.307 19.951 1.00 91.12 157 GLU A O 1
ATOM 1234 N N . GLN A 1 158 ? -14.143 -2.580 19.767 1.00 93.62 158 GLN A N 1
ATOM 1235 C CA . GLN A 1 158 ? -13.311 -1.540 19.162 1.00 93.62 158 GLN A CA 1
ATOM 1236 C C . GLN A 1 158 ? -13.868 -1.073 17.815 1.00 93.62 158 GLN A C 1
ATOM 1238 O O . GLN A 1 158 ? -13.800 0.109 17.489 1.00 93.62 158 GLN A O 1
ATOM 1243 N N . MET A 1 159 ? -14.429 -1.982 17.011 1.00 92.88 159 MET A N 1
ATOM 1244 C CA . MET A 1 159 ? -15.000 -1.604 15.716 1.00 92.88 159 MET A CA 1
ATOM 1245 C C . MET A 1 159 ? -16.245 -0.721 15.858 1.00 92.88 159 MET A C 1
ATOM 1247 O O . MET A 1 159 ? -16.509 0.082 14.964 1.00 92.88 159 MET A O 1
ATOM 1251 N N . SER A 1 160 ? -16.987 -0.824 16.968 1.00 91.50 160 SER A N 1
ATOM 1252 C CA . SER A 1 160 ? -18.088 0.096 17.269 1.00 91.50 160 SER A CA 1
ATOM 1253 C C . SER A 1 160 ? -17.582 1.529 17.433 1.00 91.50 160 SER A C 1
ATOM 1255 O O . SER A 1 160 ? -18.150 2.440 16.834 1.00 91.50 160 SER A O 1
ATOM 1257 N N . ASP A 1 161 ? -16.490 1.720 18.175 1.00 92.62 161 ASP A N 1
ATOM 1258 C CA . ASP A 1 161 ? -15.895 3.043 18.399 1.00 92.62 161 ASP A CA 1
ATOM 1259 C C . ASP A 1 161 ? -15.270 3.604 17.111 1.00 92.62 161 ASP A C 1
ATOM 1261 O O . ASP A 1 161 ? -15.437 4.774 16.772 1.00 92.62 161 ASP A O 1
ATOM 1265 N N . ILE A 1 162 ? -14.597 2.752 16.330 1.00 92.94 162 ILE A N 1
ATOM 1266 C CA . ILE A 1 162 ? -14.000 3.133 15.038 1.00 92.94 162 ILE A CA 1
ATOM 1267 C C . ILE A 1 162 ? -15.068 3.587 14.038 1.00 92.94 162 ILE A C 1
ATOM 1269 O O . ILE A 1 162 ? -14.805 4.471 13.220 1.00 92.94 162 ILE A O 1
ATOM 1273 N N . SER A 1 163 ? -16.277 3.023 14.103 1.00 91.62 163 SER A N 1
ATOM 1274 C CA . SER A 1 163 ? -17.358 3.377 13.185 1.00 91.62 163 SER A CA 1
ATOM 1275 C C . SER A 1 163 ? -17.747 4.855 13.267 1.00 91.62 163 SER A C 1
ATOM 1277 O O . SER A 1 163 ? -18.215 5.393 12.260 1.00 91.62 163 SER A O 1
ATOM 1279 N N . GLU A 1 164 ? -17.567 5.516 14.416 1.00 91.50 164 GLU A N 1
ATOM 1280 C CA . GLU A 1 164 ? -17.807 6.958 14.549 1.00 91.50 164 GLU A CA 1
ATOM 1281 C C . GLU A 1 164 ? -16.814 7.744 13.678 1.00 91.50 164 GLU A C 1
ATOM 1283 O O . GLU A 1 16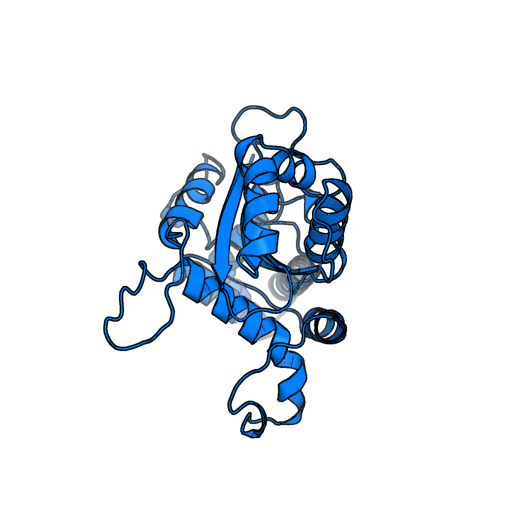4 ? -17.246 8.468 12.781 1.00 91.50 164 GLU A O 1
ATOM 1288 N N . TYR A 1 165 ? -15.514 7.461 13.830 1.00 93.06 165 TYR A N 1
ATOM 1289 C CA . TYR A 1 165 ? -14.408 8.083 13.082 1.00 93.06 165 TYR A CA 1
ATOM 1290 C C . TYR A 1 165 ? -14.386 7.767 11.576 1.00 93.06 165 TYR A C 1
ATOM 1292 O O . TYR A 1 165 ? -13.774 8.475 10.771 1.00 93.06 165 TYR A O 1
ATOM 1300 N N . VAL A 1 166 ? -14.984 6.642 11.174 1.00 88.88 166 VAL A N 1
ATOM 1301 C CA . VAL A 1 166 ? -15.182 6.304 9.755 1.00 88.88 166 VAL A CA 1
ATOM 1302 C C . VAL A 1 166 ? -16.334 7.127 9.176 1.00 88.88 166 VAL A C 1
ATOM 1304 O O . VAL A 1 166 ? -16.249 7.590 8.042 1.00 88.88 166 VAL A O 1
ATOM 1307 N N . THR A 1 167 ? -17.419 7.297 9.936 1.00 88.25 167 THR A N 1
ATOM 1308 C CA . THR A 1 167 ? -18.652 7.940 9.453 1.00 88.25 167 THR A CA 1
ATOM 1309 C C . THR A 1 167 ? -18.525 9.458 9.383 1.00 88.25 167 THR A C 1
ATOM 1311 O O . THR A 1 167 ? -19.079 10.071 8.470 1.00 88.25 167 THR A O 1
ATOM 1314 N N . ASP A 1 168 ? -17.822 10.071 10.335 1.00 90.62 168 ASP A N 1
ATOM 1315 C CA . ASP A 1 168 ? -17.577 11.516 10.353 1.00 90.62 168 ASP A CA 1
ATOM 1316 C C . ASP A 1 168 ? -16.431 11.959 9.424 1.00 90.62 168 ASP A C 1
ATOM 1318 O O . ASP A 1 168 ? -16.298 13.150 9.145 1.00 90.62 168 ASP A O 1
ATOM 1322 N N . GLY A 1 169 ? -15.663 11.005 8.888 1.00 87.81 169 GLY A N 1
ATOM 1323 C CA . GLY A 1 169 ? -14.567 11.239 7.956 1.00 87.81 169 GLY A CA 1
ATOM 1324 C C . GLY A 1 169 ? -13.206 11.471 8.614 1.00 87.81 169 GLY A C 1
ATOM 1325 O O . GLY A 1 169 ? -12.224 11.586 7.883 1.00 87.81 169 GLY A O 1
ATOM 1326 N N . THR A 1 170 ? -13.091 11.470 9.947 1.00 93.19 170 THR A N 1
ATOM 1327 C CA . THR A 1 170 ? -11.818 11.713 10.649 1.00 93.19 170 THR A CA 1
ATOM 1328 C C . THR A 1 170 ? -10.720 10.748 10.211 1.00 93.19 170 THR A C 1
ATOM 1330 O O . THR A 1 170 ? -9.594 11.157 9.939 1.00 93.19 170 THR A O 1
ATOM 1333 N N . LEU A 1 171 ? -11.026 9.459 10.058 1.00 91.75 171 LEU A N 1
ATOM 1334 C CA . LEU A 1 171 ? -10.033 8.493 9.586 1.00 91.75 171 LEU A CA 1
ATOM 1335 C C . LEU A 1 171 ? -9.577 8.768 8.145 1.00 91.75 171 LEU A C 1
ATOM 1337 O O . LEU A 1 171 ? -8.407 8.575 7.808 1.00 91.75 171 LEU A O 1
ATOM 1341 N N . GLN A 1 172 ? -10.491 9.221 7.289 1.00 91.06 172 GLN A N 1
ATOM 1342 C CA . GLN A 1 172 ? -10.152 9.611 5.927 1.00 91.06 172 GLN A CA 1
ATOM 1343 C C . GLN A 1 172 ? -9.281 10.876 5.925 1.00 91.06 172 GLN A C 1
ATOM 1345 O O . GLN A 1 172 ? -8.328 10.946 5.152 1.00 91.06 172 GLN A O 1
ATOM 1350 N N . GLU A 1 173 ? -9.552 11.842 6.806 1.00 92.31 173 GLU A N 1
ATOM 1351 C CA . GLU A 1 173 ? -8.720 13.035 7.002 1.00 92.31 173 GLU A CA 1
ATOM 1352 C C . GLU A 1 173 ? -7.309 12.680 7.479 1.00 92.31 173 GLU A C 1
ATOM 1354 O O . GLU A 1 173 ? -6.341 13.177 6.901 1.00 92.31 173 GLU A O 1
ATOM 1359 N N . ILE A 1 174 ? -7.185 11.760 8.445 1.00 94.88 174 ILE A N 1
ATOM 1360 C CA . ILE A 1 174 ? -5.893 11.227 8.895 1.00 94.88 174 ILE A CA 1
ATOM 1361 C C . ILE A 1 174 ? -5.127 10.671 7.696 1.00 94.88 174 ILE A C 1
ATOM 1363 O O . ILE A 1 174 ? -4.026 11.133 7.426 1.00 94.88 174 ILE A O 1
ATOM 1367 N N . LEU A 1 175 ? -5.703 9.727 6.941 1.00 94.69 175 LEU A N 1
ATOM 1368 C CA . LEU A 1 175 ? -5.035 9.096 5.791 1.00 94.69 175 LEU A CA 1
ATOM 1369 C C . LEU A 1 175 ? -4.662 10.100 4.687 1.00 94.69 175 LEU A C 1
ATOM 1371 O O . LEU A 1 175 ? -3.649 9.927 4.010 1.00 94.69 175 LEU A O 1
ATOM 1375 N N . ASN A 1 176 ? -5.457 11.155 4.524 1.00 92.38 176 ASN A N 1
ATOM 1376 C CA . ASN A 1 176 ? -5.229 12.235 3.565 1.00 92.38 176 ASN A CA 1
ATOM 1377 C C . ASN A 1 176 ? -4.142 13.233 3.987 1.00 92.38 176 ASN A C 1
ATOM 1379 O O . ASN A 1 176 ? -3.743 14.065 3.165 1.00 92.38 176 ASN A O 1
ATOM 1383 N N . GLY A 1 177 ? -3.670 13.168 5.233 1.00 91.12 177 GLY A N 1
ATOM 1384 C CA . GLY A 1 177 ? -2.661 14.073 5.769 1.00 91.12 177 GLY A CA 1
ATOM 1385 C C . GLY A 1 177 ? -1.358 14.087 4.963 1.00 91.12 177 GLY A C 1
ATOM 1386 O O . GLY A 1 177 ? -0.996 13.109 4.304 1.00 91.12 177 GLY A O 1
ATOM 1387 N N . GLU A 1 178 ? -0.626 15.203 5.052 1.00 88.88 178 GLU A N 1
ATOM 1388 C CA . GLU A 1 178 ? 0.656 15.441 4.356 1.00 88.88 178 GLU A CA 1
ATOM 1389 C C . GLU A 1 178 ? 1.706 14.356 4.635 1.00 88.88 178 GLU A C 1
ATOM 1391 O O . GLU A 1 178 ? 2.557 14.065 3.801 1.00 88.88 178 GLU A O 1
ATOM 1396 N N . GLU A 1 179 ? 1.642 13.735 5.811 1.00 89.62 179 GLU A N 1
ATOM 1397 C CA . GLU A 1 179 ? 2.551 12.659 6.200 1.00 89.62 179 GLU A CA 1
ATOM 1398 C C . GLU A 1 179 ? 2.298 11.338 5.456 1.00 89.62 179 GLU A C 1
ATOM 1400 O O . GLU A 1 179 ? 3.199 10.502 5.345 1.00 89.62 179 GLU A O 1
ATOM 1405 N N . PHE A 1 180 ? 1.076 11.135 4.971 1.00 93.31 180 PHE A N 1
ATOM 1406 C CA . PHE A 1 180 ? 0.646 9.883 4.371 1.00 93.31 180 PHE A CA 1
ATOM 1407 C C . PHE A 1 180 ? 0.407 10.076 2.887 1.00 93.31 180 PHE A C 1
ATOM 1409 O O . PHE A 1 180 ? 1.346 9.958 2.112 1.00 93.31 180 PHE A O 1
ATOM 1416 N N . LEU A 1 181 ? -0.830 10.347 2.476 1.00 91.94 181 LEU A N 1
ATOM 1417 C CA . LEU A 1 181 ? -1.170 10.453 1.067 1.00 91.94 181 LEU A CA 1
ATOM 1418 C C . LEU A 1 181 ? -0.993 11.862 0.508 1.00 91.94 181 LEU A C 1
ATOM 1420 O O . LEU A 1 181 ? -1.062 12.001 -0.706 1.00 91.94 181 LEU A O 1
ATOM 1424 N N . ASP A 1 182 ? -0.767 12.896 1.321 1.00 89.31 182 ASP A N 1
ATOM 1425 C CA . ASP A 1 182 ? -0.629 14.279 0.834 1.00 89.31 182 ASP A CA 1
ATOM 1426 C C . ASP A 1 182 ? -1.756 14.654 -0.151 1.00 89.31 182 ASP A C 1
ATOM 1428 O O . ASP A 1 182 ? -1.534 15.029 -1.306 1.00 89.31 182 ASP A O 1
ATOM 1432 N N . ALA A 1 183 ? -3.004 14.441 0.272 1.00 82.50 183 ALA A N 1
ATOM 1433 C CA . ALA A 1 183 ? -4.180 14.660 -0.571 1.00 82.50 183 ALA A CA 1
ATOM 1434 C C . ALA A 1 183 ? -4.634 16.135 -0.598 1.00 82.50 183 ALA A C 1
ATOM 1436 O O . ALA A 1 183 ? -5.598 16.485 -1.283 1.00 82.50 183 ALA A O 1
ATOM 1437 N N . GLY A 1 184 ? -3.962 17.013 0.154 1.00 67.88 184 GLY A N 1
ATOM 1438 C CA . GLY A 1 184 ? -4.360 18.403 0.353 1.00 67.88 184 GLY A CA 1
ATOM 1439 C C . GLY A 1 184 ? -4.401 19.237 -0.936 1.00 67.88 184 GLY A C 1
ATOM 1440 O O . GLY A 1 184 ? -3.393 19.440 -1.610 1.00 67.88 184 GLY A O 1
ATOM 1441 N N . THR A 1 185 ? -5.572 19.827 -1.221 1.00 52.62 185 THR A N 1
ATOM 1442 C CA . THR A 1 185 ? -5.804 20.923 -2.196 1.00 52.62 185 THR A CA 1
ATOM 1443 C C . THR A 1 185 ? -5.371 20.663 -3.646 1.00 52.62 185 THR A C 1
ATOM 1445 O O . THR A 1 185 ? -4.732 21.509 -4.271 1.00 52.62 185 THR A O 1
ATOM 1448 N N . ARG A 1 186 ? -5.774 19.535 -4.239 1.00 57.50 186 ARG A N 1
ATOM 1449 C CA . ARG A 1 186 ? -5.643 19.319 -5.695 1.00 57.50 186 ARG A CA 1
ATOM 1450 C C . ARG A 1 186 ? -6.991 18.988 -6.330 1.00 57.50 186 ARG A C 1
ATOM 1452 O O . ARG A 1 186 ? -7.854 18.392 -5.696 1.00 57.50 186 ARG A O 1
ATOM 1459 N N . SER A 1 187 ? -7.201 19.446 -7.563 1.00 55.94 187 SER A N 1
ATOM 1460 C CA . SER A 1 187 ? -8.474 19.338 -8.291 1.00 55.94 187 SER A CA 1
ATOM 1461 C C . SER A 1 187 ? -8.247 18.789 -9.696 1.00 55.94 187 SER A C 1
ATOM 1463 O O . SER A 1 187 ? -7.267 19.173 -10.330 1.00 55.94 187 SER A O 1
ATOM 1465 N N . GLY A 1 188 ? -9.177 17.986 -10.220 1.00 60.47 188 GLY A N 1
ATOM 1466 C CA . GLY A 1 188 ? -9.060 17.366 -11.548 1.00 60.47 188 GLY A CA 1
ATOM 1467 C C . GLY A 1 188 ? -8.490 15.947 -11.478 1.00 60.47 188 GLY A C 1
ATOM 1468 O O . GLY A 1 188 ? -8.730 15.253 -10.502 1.00 60.47 188 GLY A O 1
ATOM 1469 N N . VAL A 1 189 ? -7.738 15.518 -12.498 1.00 60.16 189 VAL A N 1
ATOM 1470 C CA . VAL A 1 189 ? -7.150 14.160 -12.573 1.00 60.16 189 VAL A CA 1
ATOM 1471 C C . VAL A 1 189 ? -6.158 13.895 -11.429 1.00 60.16 189 VAL A C 1
ATOM 1473 O O . VAL A 1 189 ? -5.966 12.756 -11.035 1.00 60.16 189 VAL A O 1
ATOM 1476 N N . GLU A 1 190 ? -5.592 14.942 -10.820 1.00 64.31 190 GLU A N 1
ATOM 1477 C CA . GLU A 1 190 ? -4.648 14.850 -9.695 1.00 64.31 190 GLU A CA 1
ATOM 1478 C C . GLU A 1 190 ? -5.304 14.615 -8.318 1.00 64.31 190 GLU A C 1
ATOM 1480 O O . GLU A 1 190 ? -4.621 14.716 -7.293 1.00 64.31 19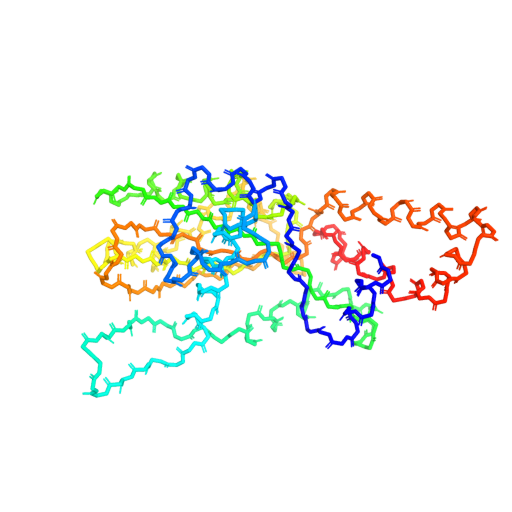0 GLU A O 1
ATOM 1485 N N . THR A 1 191 ? -6.615 14.355 -8.248 1.00 78.75 191 THR A N 1
ATOM 1486 C CA . THR A 1 191 ? -7.254 14.020 -6.968 1.00 78.75 191 THR A CA 1
ATOM 1487 C C . THR A 1 191 ? -6.696 12.714 -6.421 1.00 78.75 191 THR A C 1
ATOM 1489 O O . THR A 1 191 ? -6.429 11.766 -7.157 1.00 78.75 191 THR A O 1
ATOM 1492 N N . VAL A 1 192 ? -6.527 12.656 -5.106 1.00 84.62 192 VAL A N 1
ATOM 1493 C CA . VAL A 1 192 ? -6.163 11.430 -4.397 1.00 84.62 192 VAL A CA 1
ATOM 1494 C C . VAL A 1 192 ? -7.451 10.809 -3.888 1.00 84.62 192 VAL A C 1
ATOM 1496 O O . VAL A 1 192 ? -8.106 11.379 -3.019 1.00 84.62 192 VAL A O 1
ATOM 1499 N N . ASP A 1 193 ? -7.823 9.656 -4.437 1.00 86.19 193 ASP A N 1
ATOM 1500 C CA . ASP A 1 193 ? -9.037 8.965 -4.006 1.00 86.19 193 ASP A CA 1
ATOM 1501 C C . ASP A 1 193 ? -8.688 7.951 -2.921 1.00 86.19 193 ASP A C 1
ATOM 1503 O O . ASP A 1 193 ? -7.807 7.105 -3.092 1.00 86.19 193 ASP A O 1
ATOM 1507 N N . VAL A 1 194 ? -9.376 8.064 -1.788 1.00 87.56 194 VAL A N 1
ATOM 1508 C CA . VAL A 1 194 ? -9.168 7.216 -0.614 1.00 87.56 194 VAL A CA 1
ATOM 1509 C C . VAL A 1 194 ? -10.480 6.568 -0.247 1.00 87.56 194 VAL A C 1
ATOM 1511 O O . VAL A 1 194 ? -11.444 7.257 0.086 1.00 87.56 194 VAL A O 1
ATOM 1514 N N . GLN A 1 195 ? -10.510 5.241 -0.299 1.00 86.69 195 GLN A N 1
ATOM 1515 C CA . GLN A 1 195 ? -11.642 4.466 0.186 1.00 86.69 195 GLN A CA 1
ATOM 1516 C C . GLN A 1 195 ? -11.301 3.838 1.525 1.00 86.69 195 GLN A C 1
ATOM 1518 O O . GLN A 1 195 ? -10.253 3.213 1.677 1.00 86.69 195 GLN A O 1
ATOM 1523 N N . VAL A 1 196 ? -12.218 3.960 2.479 1.00 87.69 196 VAL A N 1
ATOM 1524 C CA . VAL A 1 196 ? -12.084 3.368 3.806 1.00 87.69 196 VAL A CA 1
ATOM 1525 C C . VAL A 1 196 ? -13.293 2.485 4.070 1.00 87.69 196 VAL A C 1
ATOM 1527 O O . VAL A 1 196 ? -14.433 2.930 3.977 1.00 87.69 196 VAL A O 1
ATOM 1530 N N . ASN A 1 197 ? -13.033 1.224 4.396 1.00 86.06 197 ASN A N 1
ATOM 1531 C CA . ASN A 1 197 ? -14.042 0.233 4.742 1.00 86.06 197 ASN A CA 1
ATOM 1532 C C . ASN A 1 197 ? -13.811 -0.304 6.153 1.00 86.06 197 ASN A C 1
ATOM 1534 O O . ASN A 1 197 ? -12.694 -0.260 6.672 1.00 86.06 197 ASN A O 1
ATOM 1538 N N . GLN A 1 198 ? -14.866 -0.857 6.749 1.00 86.62 198 GLN A N 1
ATOM 1539 C CA . GLN A 1 198 ? -14.806 -1.473 8.069 1.00 86.62 198 GLN A CA 1
ATOM 1540 C C . GLN A 1 198 ? -15.376 -2.893 8.075 1.00 86.62 198 GLN A C 1
ATOM 1542 O O . GLN A 1 198 ? -16.380 -3.172 7.412 1.00 86.62 198 GLN A O 1
ATOM 1547 N N . LEU A 1 199 ? -14.752 -3.777 8.855 1.00 87.38 199 LEU A N 1
ATOM 1548 C CA . LEU A 1 199 ? -15.156 -5.174 8.996 1.00 87.38 199 LEU A CA 1
ATOM 1549 C C . LEU A 1 199 ? -15.052 -5.644 10.452 1.00 87.38 199 LEU A C 1
ATOM 1551 O O . LEU A 1 199 ? -14.008 -5.518 11.086 1.00 87.38 199 LEU A O 1
ATOM 1555 N N . VAL A 1 200 ? -16.118 -6.247 10.977 1.00 88.44 200 VAL A N 1
ATOM 1556 C CA . VAL A 1 200 ? -16.119 -6.820 12.330 1.00 88.44 200 VAL A CA 1
ATOM 1557 C C . VAL A 1 200 ? -15.745 -8.299 12.282 1.00 88.44 200 VAL A C 1
ATOM 1559 O O . VAL A 1 200 ? -16.420 -9.093 11.619 1.00 88.44 200 VAL A O 1
ATOM 1562 N N . ILE A 1 201 ? -14.705 -8.674 13.031 1.00 86.44 201 ILE A N 1
ATOM 1563 C CA . ILE A 1 201 ? -14.218 -10.048 13.197 1.00 86.44 201 ILE A CA 1
ATOM 1564 C C . ILE A 1 201 ? -14.134 -10.369 14.702 1.00 86.44 201 ILE A C 1
ATOM 1566 O O . ILE A 1 201 ? -13.127 -10.072 15.346 1.00 86.44 201 ILE A O 1
ATOM 1570 N N . PRO A 1 202 ? -15.171 -11.006 15.284 1.00 80.00 202 PRO A N 1
ATOM 1571 C CA . PRO A 1 202 ? -15.323 -11.120 16.740 1.00 80.00 202 PRO A CA 1
ATOM 1572 C C . PRO A 1 202 ? -14.228 -11.891 17.491 1.00 80.00 202 PRO A C 1
ATOM 1574 O O . PRO A 1 202 ? -14.149 -11.789 18.708 1.00 80.00 202 PRO A O 1
ATOM 1577 N N . TYR A 1 203 ? -13.436 -12.715 16.803 1.00 81.12 203 TYR A N 1
ATOM 1578 C CA . TYR A 1 203 ? -12.418 -13.575 17.420 1.00 81.12 203 TYR A CA 1
ATOM 1579 C C . TYR A 1 203 ? -10.999 -12.995 17.361 1.00 81.12 203 TYR A C 1
ATOM 1581 O O . TYR A 1 203 ? -10.050 -13.682 17.744 1.00 81.12 203 TYR A O 1
ATOM 1589 N N . LEU A 1 204 ? -10.833 -11.781 16.831 1.00 85.12 204 LEU A N 1
ATOM 1590 C CA . LEU A 1 204 ? -9.561 -11.074 16.915 1.00 85.12 204 LEU A CA 1
ATOM 1591 C C . LEU A 1 204 ? -9.399 -10.444 18.299 1.00 85.12 204 LEU A C 1
ATOM 1593 O O . LEU A 1 204 ? -10.381 -10.105 18.949 1.00 85.12 204 LEU A O 1
ATOM 1597 N N . ASP A 1 205 ? -8.145 -10.283 18.714 1.00 86.94 205 ASP A N 1
ATOM 1598 C CA . ASP A 1 205 ? -7.771 -9.596 19.958 1.00 86.94 205 ASP A CA 1
ATOM 1599 C C . ASP A 1 205 ? -7.379 -8.124 19.706 1.00 86.94 205 ASP A C 1
ATOM 1601 O O . ASP A 1 205 ? -7.269 -7.327 20.631 1.00 86.94 205 ASP A O 1
ATOM 1605 N N . ASP A 1 206 ? -7.143 -7.759 18.444 1.00 91.69 206 ASP A N 1
ATOM 1606 C CA . ASP A 1 206 ? -6.505 -6.507 18.049 1.00 91.69 206 ASP A CA 1
ATOM 1607 C C . ASP A 1 206 ? -7.194 -5.898 16.827 1.00 91.69 206 ASP A C 1
ATOM 1609 O O . ASP A 1 206 ? -7.824 -6.603 16.031 1.00 91.69 206 ASP A O 1
ATOM 1613 N N . VAL A 1 207 ? -6.993 -4.593 16.643 1.00 93.12 207 VAL A N 1
ATOM 1614 C CA . VAL A 1 207 ? -7.420 -3.865 15.447 1.00 93.12 207 VAL A CA 1
ATOM 1615 C C . VAL A 1 207 ? -6.301 -3.883 14.412 1.00 93.12 207 VAL A C 1
ATOM 1617 O O . VAL A 1 207 ? -5.127 -3.670 14.721 1.00 93.12 207 VAL A O 1
ATOM 1620 N N . PHE A 1 208 ? -6.668 -4.100 13.160 1.00 93.69 208 PHE A N 1
ATOM 1621 C CA . PHE A 1 208 ? -5.764 -4.122 12.025 1.00 93.69 208 PHE A CA 1
ATOM 1622 C C . PHE A 1 208 ? -6.230 -3.141 10.959 1.00 93.69 208 PHE A C 1
ATOM 1624 O O . PHE A 1 208 ? -7.425 -2.925 10.767 1.00 93.69 208 PHE A O 1
ATOM 1631 N N . MET A 1 209 ? -5.270 -2.584 10.231 1.00 94.81 209 MET A N 1
ATOM 1632 C CA . MET A 1 209 ? -5.526 -1.794 9.034 1.00 94.81 209 MET A CA 1
ATOM 1633 C C . MET A 1 209 ? -4.821 -2.466 7.867 1.00 94.81 209 MET A C 1
ATOM 1635 O O . MET A 1 209 ? -3.597 -2.561 7.828 1.00 94.81 209 MET A O 1
ATOM 1639 N N . TRP A 1 210 ? -5.611 -2.950 6.924 1.00 93.81 210 TRP A N 1
ATOM 1640 C CA . TRP A 1 210 ? -5.143 -3.425 5.634 1.00 93.81 210 TRP A CA 1
ATOM 1641 C C . TRP A 1 210 ? -5.217 -2.278 4.631 1.00 93.81 210 TRP A C 1
ATOM 1643 O O . TRP A 1 210 ? -6.189 -1.521 4.640 1.00 93.81 210 TRP A O 1
ATOM 1653 N N . GLY A 1 211 ? -4.208 -2.142 3.772 1.00 93.00 211 GLY A N 1
ATOM 1654 C CA . GLY A 1 211 ? -4.195 -1.103 2.751 1.00 93.00 211 GLY A CA 1
ATOM 1655 C C . GLY A 1 211 ? -3.500 -1.519 1.461 1.00 93.00 211 GLY A C 1
ATOM 1656 O O . GLY A 1 211 ? -2.474 -2.201 1.480 1.00 93.00 211 GLY A O 1
ATOM 1657 N N . THR A 1 212 ? -4.033 -1.049 0.337 1.00 92.44 212 THR A N 1
ATOM 1658 C CA . THR A 1 212 ? -3.371 -1.080 -0.974 1.00 92.44 212 THR A CA 1
ATOM 1659 C C . THR A 1 212 ? -3.347 0.311 -1.569 1.00 92.44 212 THR A C 1
ATOM 1661 O O . THR A 1 212 ? -4.409 0.898 -1.778 1.00 92.44 212 THR A O 1
ATOM 1664 N N . LEU A 1 213 ? -2.158 0.812 -1.889 1.00 94.12 213 LEU A N 1
ATOM 1665 C CA . LEU A 1 213 ? -1.993 2.100 -2.554 1.00 94.12 213 LEU A CA 1
ATOM 1666 C C . LEU A 1 213 ? -1.744 1.891 -4.041 1.00 94.12 213 LEU A C 1
ATOM 1668 O O . LEU A 1 213 ? -1.022 0.972 -4.426 1.00 94.12 213 LEU A O 1
ATOM 1672 N N . TRP A 1 214 ? -2.315 2.750 -4.875 1.00 92.94 214 TRP A N 1
ATOM 1673 C CA . TRP A 1 214 ? -2.240 2.606 -6.326 1.00 92.94 214 TRP A CA 1
ATOM 1674 C C . TRP A 1 214 ? -1.053 3.375 -6.894 1.00 92.94 214 TRP A C 1
ATOM 1676 O O . TRP A 1 214 ? -0.923 4.577 -6.655 1.00 92.94 214 TRP A O 1
ATOM 1686 N N . ASN A 1 215 ? -0.200 2.674 -7.642 1.00 93.00 215 ASN A N 1
ATOM 1687 C CA . ASN A 1 215 ? 0.956 3.210 -8.358 1.00 93.00 215 ASN A CA 1
ATOM 1688 C C . ASN A 1 215 ? 1.775 4.256 -7.568 1.00 93.00 215 ASN A C 1
ATOM 1690 O O . ASN A 1 215 ? 2.083 5.312 -8.120 1.00 93.00 215 ASN A O 1
ATOM 1694 N N . PRO A 1 216 ? 2.152 4.042 -6.291 1.00 95.06 216 PRO A N 1
ATOM 1695 C CA . PRO A 1 216 ? 3.148 4.912 -5.673 1.00 95.06 216 PRO A CA 1
ATOM 1696 C C . PRO A 1 216 ? 4.505 4.736 -6.357 1.00 95.06 216 PRO A C 1
ATOM 1698 O O . PRO A 1 216 ? 4.768 3.731 -7.022 1.00 95.06 216 PRO A O 1
ATOM 1701 N N . ARG A 1 217 ? 5.419 5.679 -6.137 1.00 95.06 217 ARG A N 1
ATOM 1702 C CA . ARG A 1 217 ? 6.831 5.459 -6.446 1.00 95.06 217 ARG A CA 1
ATOM 1703 C C . ARG A 1 217 ? 7.362 4.319 -5.596 1.00 95.06 217 ARG A C 1
ATOM 1705 O O . ARG A 1 217 ? 7.123 4.264 -4.388 1.00 95.06 217 ARG A O 1
ATOM 1712 N N . MET A 1 218 ? 8.101 3.424 -6.238 1.00 94.69 218 MET A N 1
ATOM 1713 C CA . MET A 1 218 ? 8.646 2.222 -5.618 1.00 94.69 218 MET A CA 1
ATOM 1714 C C . MET A 1 218 ? 10.138 2.119 -5.944 1.00 94.69 218 MET A C 1
ATOM 1716 O O . MET A 1 218 ? 10.477 1.605 -7.015 1.00 94.69 218 MET A O 1
ATOM 1720 N N . PRO A 1 219 ? 11.046 2.569 -5.056 1.00 93.06 219 PRO A N 1
ATOM 1721 C CA . PRO A 1 219 ? 12.479 2.655 -5.357 1.00 93.06 219 PRO A CA 1
ATOM 1722 C C . PRO A 1 219 ? 13.082 1.323 -5.816 1.00 93.06 219 PRO A C 1
ATOM 1724 O O . PRO A 1 219 ? 13.890 1.269 -6.746 1.00 93.06 219 PRO A O 1
ATOM 1727 N N . SER A 1 220 ? 12.640 0.220 -5.208 1.00 89.81 220 SER A N 1
ATOM 1728 C CA . SER A 1 220 ? 13.026 -1.132 -5.614 1.00 89.81 220 SER A CA 1
ATOM 1729 C C . SER A 1 220 ? 12.641 -1.457 -7.070 1.00 89.81 220 SER A C 1
ATOM 1731 O O . SER A 1 220 ? 13.448 -2.032 -7.803 1.00 89.81 220 SER A O 1
ATOM 1733 N N . LEU A 1 221 ? 11.443 -1.065 -7.522 1.00 90.06 221 LEU A N 1
ATOM 1734 C CA . LEU A 1 221 ? 10.997 -1.266 -8.906 1.00 90.06 221 LEU A CA 1
ATOM 1735 C C . LEU A 1 221 ? 11.699 -0.301 -9.872 1.00 90.06 221 LEU A C 1
ATOM 1737 O O . LEU A 1 221 ? 12.157 -0.730 -10.930 1.00 90.06 221 LEU A O 1
ATOM 1741 N N . GLU A 1 222 ? 11.862 0.966 -9.494 1.00 91.56 222 GLU A N 1
ATOM 1742 C CA . GLU A 1 222 ? 12.585 1.971 -10.286 1.00 91.56 222 GLU A CA 1
ATOM 1743 C C . GLU A 1 222 ? 14.046 1.547 -10.531 1.00 91.56 222 GLU A C 1
ATOM 1745 O O . GLU A 1 222 ? 14.540 1.595 -11.657 1.00 91.56 222 GLU A O 1
ATOM 1750 N N . SER A 1 223 ? 14.728 1.019 -9.510 1.00 90.56 223 SER A N 1
ATOM 1751 C CA . SER A 1 223 ? 16.084 0.468 -9.641 1.00 90.56 223 SER A CA 1
ATOM 1752 C C . SER A 1 223 ? 16.142 -0.720 -10.612 1.00 90.56 223 SER A C 1
ATOM 1754 O O . SER A 1 223 ? 17.059 -0.826 -11.436 1.00 90.56 223 SER A O 1
ATOM 1756 N N . MET A 1 224 ? 15.135 -1.603 -10.569 1.00 87.38 224 MET A N 1
ATOM 1757 C CA . MET A 1 224 ? 15.010 -2.710 -11.522 1.00 87.38 224 MET A CA 1
ATOM 1758 C C . MET A 1 224 ? 14.801 -2.215 -12.957 1.00 87.38 224 MET A C 1
ATOM 1760 O O . MET A 1 224 ? 15.381 -2.794 -13.881 1.00 87.38 224 MET A O 1
ATOM 1764 N N . TYR A 1 225 ? 14.009 -1.158 -13.146 1.00 89.75 225 TYR A N 1
ATOM 1765 C CA . TYR A 1 225 ? 13.797 -0.523 -14.445 1.00 89.75 225 TYR A CA 1
ATOM 1766 C C . TYR A 1 225 ? 15.082 0.093 -14.993 1.00 89.75 225 TYR A C 1
ATOM 1768 O O . TYR A 1 225 ? 15.485 -0.237 -16.106 1.00 89.75 225 TYR A O 1
ATOM 1776 N N . GLU A 1 226 ? 15.796 0.887 -14.195 1.00 90.56 226 GLU A N 1
ATOM 1777 C CA . GLU A 1 226 ? 17.065 1.505 -14.601 1.00 90.56 226 GLU A CA 1
ATOM 1778 C C . GLU A 1 226 ? 18.150 0.468 -14.918 1.00 90.56 226 GLU A C 1
ATOM 1780 O O . GLU A 1 226 ? 18.971 0.636 -15.826 1.00 90.56 226 GLU A O 1
ATOM 1785 N N . HIS A 1 227 ? 18.169 -0.652 -14.195 1.00 88.88 227 HIS A N 1
ATOM 1786 C CA . HIS A 1 227 ? 19.039 -1.769 -14.544 1.00 88.88 227 HIS A CA 1
ATOM 1787 C C . HIS A 1 227 ? 18.653 -2.402 -15.889 1.00 88.88 227 HIS A C 1
ATOM 1789 O O . HIS A 1 227 ? 19.522 -2.629 -16.733 1.00 88.88 227 HIS A O 1
ATOM 1795 N N . ALA A 1 228 ? 17.364 -2.656 -16.115 1.00 86.81 228 ALA A N 1
ATOM 1796 C CA . ALA A 1 228 ? 16.885 -3.236 -17.364 1.00 86.81 228 ALA A CA 1
ATOM 1797 C C . ALA A 1 228 ? 17.084 -2.307 -18.568 1.00 86.81 228 ALA A C 1
ATOM 1799 O O . ALA A 1 228 ? 17.446 -2.782 -19.641 1.00 86.81 228 ALA A O 1
ATOM 1800 N N . LYS A 1 229 ? 16.910 -0.997 -18.382 1.00 89.12 229 LYS A N 1
ATOM 1801 C CA . LYS A 1 229 ? 17.170 0.030 -19.392 1.00 89.12 229 LYS A CA 1
ATOM 1802 C C . LYS A 1 229 ? 18.629 0.011 -19.841 1.00 89.12 229 LYS A C 1
ATOM 1804 O O . LYS A 1 229 ? 18.901 -0.097 -21.030 1.00 89.12 229 LYS A O 1
ATOM 1809 N N . ARG A 1 230 ? 19.573 -0.022 -18.893 1.00 89.19 230 ARG A N 1
ATOM 1810 C CA . ARG A 1 230 ? 21.006 -0.174 -19.205 1.00 89.19 230 ARG A CA 1
ATOM 1811 C C . ARG A 1 230 ? 21.301 -1.466 -19.964 1.00 89.19 230 ARG A C 1
ATOM 1813 O O . ARG A 1 230 ? 22.017 -1.439 -20.958 1.00 89.19 230 ARG A O 1
ATOM 1820 N N . LEU A 1 231 ? 20.722 -2.594 -19.542 1.00 87.88 231 LEU A N 1
ATOM 1821 C CA . LEU A 1 231 ? 20.877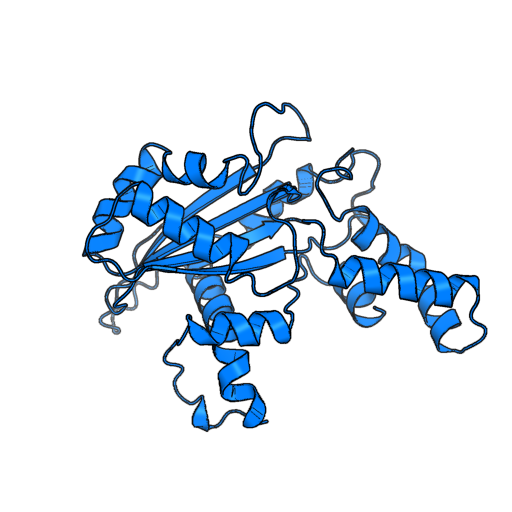 -3.864 -20.261 1.00 87.88 231 LEU A CA 1
ATOM 1822 C C . LEU A 1 231 ? 20.325 -3.791 -21.690 1.00 87.88 231 LEU A C 1
ATOM 1824 O O . LEU A 1 231 ? 20.971 -4.288 -22.609 1.00 87.88 231 LEU A O 1
ATOM 1828 N N . LYS A 1 232 ? 19.164 -3.162 -21.887 1.00 87.06 232 LYS A N 1
ATOM 1829 C CA . LYS A 1 232 ? 18.560 -2.945 -23.205 1.00 87.06 232 LYS A CA 1
ATOM 1830 C C . LYS A 1 232 ? 19.458 -2.097 -24.109 1.00 87.06 232 LYS A C 1
ATOM 1832 O O . LYS A 1 232 ? 19.629 -2.439 -25.281 1.00 87.06 232 LYS A O 1
ATOM 1837 N N . ASP A 1 233 ? 19.994 -1.002 -23.587 1.00 88.19 233 ASP A N 1
ATOM 1838 C CA . ASP A 1 233 ? 20.707 -0.007 -24.389 1.00 88.19 233 ASP A CA 1
ATOM 1839 C C . ASP A 1 233 ? 22.152 -0.440 -24.690 1.00 88.19 233 ASP A C 1
ATOM 1841 O O . ASP A 1 233 ? 22.645 -0.236 -25.799 1.00 88.19 233 ASP A O 1
ATOM 1845 N N . GLU A 1 234 ? 22.819 -1.102 -23.740 1.00 87.38 234 GLU A N 1
ATOM 1846 C CA . GLU A 1 234 ? 24.261 -1.389 -23.800 1.00 87.38 234 GLU A CA 1
ATOM 1847 C C . GLU A 1 234 ? 24.585 -2.887 -23.961 1.00 87.38 234 GLU A C 1
ATOM 1849 O O . GLU A 1 234 ? 25.688 -3.256 -24.371 1.00 87.38 234 GLU A O 1
ATOM 1854 N N . GLY A 1 235 ? 23.645 -3.777 -23.630 1.00 80.06 235 GLY A N 1
ATOM 1855 C CA . GLY A 1 235 ? 23.883 -5.218 -23.556 1.00 80.06 235 GLY A CA 1
ATOM 1856 C C . GLY A 1 235 ? 23.869 -5.929 -24.912 1.00 80.06 235 GLY A C 1
ATOM 1857 O O . GLY A 1 235 ? 23.042 -5.659 -25.779 1.00 80.06 235 GLY A O 1
ATOM 1858 N N . GLN A 1 236 ? 24.752 -6.912 -25.083 1.00 83.38 236 GLN A N 1
ATOM 1859 C CA . GLN A 1 236 ? 24.782 -7.809 -26.254 1.00 83.38 236 GLN A CA 1
ATOM 1860 C C . GLN A 1 236 ? 24.430 -9.263 -25.889 1.00 83.38 236 GLN A C 1
ATOM 1862 O O . GLN A 1 236 ? 24.687 -10.184 -26.658 1.00 83.38 236 GLN A O 1
ATOM 1867 N N . SER A 1 237 ? 23.901 -9.490 -24.684 1.00 86.81 237 SER A N 1
ATOM 1868 C CA . SER A 1 237 ? 23.497 -10.816 -24.216 1.00 86.81 237 SER A CA 1
ATOM 1869 C C . SER A 1 237 ? 22.097 -11.186 -24.714 1.00 86.81 237 SER A C 1
ATOM 1871 O O . SER A 1 237 ? 21.289 -10.310 -25.011 1.00 86.81 237 SER A O 1
ATOM 1873 N N . VAL A 1 238 ? 21.777 -12.485 -24.698 1.00 82.81 238 VAL A N 1
ATOM 1874 C CA . VAL A 1 238 ? 20.410 -12.996 -24.944 1.00 82.81 238 VAL A CA 1
ATOM 1875 C C . VAL A 1 238 ? 19.393 -12.306 -24.029 1.00 82.81 238 VAL A C 1
ATOM 1877 O O . VAL A 1 238 ? 18.330 -11.896 -24.465 1.00 82.81 238 VAL A O 1
ATOM 1880 N N . GLN A 1 239 ? 19.764 -12.062 -22.770 1.00 80.94 239 GLN A N 1
ATOM 1881 C CA . GLN A 1 239 ? 18.922 -11.337 -21.819 1.00 80.94 239 GLN A CA 1
ATOM 1882 C C . GLN A 1 239 ? 18.615 -9.893 -22.262 1.00 80.94 239 GLN A C 1
ATOM 1884 O O . GLN A 1 239 ? 17.538 -9.383 -21.967 1.00 80.94 239 GLN A O 1
ATOM 1889 N N . ALA A 1 240 ? 19.546 -9.215 -22.939 1.00 84.31 240 ALA A N 1
ATOM 1890 C CA . ALA A 1 240 ? 19.311 -7.876 -23.476 1.00 84.31 240 ALA A CA 1
ATOM 1891 C C . ALA A 1 240 ? 18.365 -7.906 -24.686 1.00 84.31 240 ALA A C 1
ATOM 1893 O O . ALA A 1 240 ? 17.538 -7.008 -24.828 1.00 84.31 240 ALA A O 1
ATOM 1894 N N . GLU A 1 241 ? 18.464 -8.935 -25.533 1.00 83.88 241 GLU A N 1
ATOM 1895 C CA . GLU A 1 241 ? 17.517 -9.176 -26.631 1.00 83.88 241 GLU A CA 1
ATOM 1896 C C . GLU A 1 241 ? 16.110 -9.459 -26.091 1.00 83.88 241 GLU A C 1
ATOM 1898 O O . GLU A 1 241 ? 15.177 -8.748 -26.456 1.00 83.88 241 GLU A O 1
ATOM 1903 N N . ASP A 1 242 ? 15.977 -10.359 -25.112 1.00 84.81 242 ASP A N 1
ATOM 1904 C CA . ASP A 1 242 ? 14.691 -10.668 -24.475 1.00 84.81 242 ASP A CA 1
ATOM 1905 C C . ASP A 1 242 ? 14.018 -9.418 -23.876 1.00 84.81 242 ASP A C 1
ATOM 1907 O O . ASP A 1 242 ? 12.799 -9.271 -23.934 1.00 84.81 242 ASP A O 1
ATOM 1911 N N . ILE A 1 243 ? 14.799 -8.502 -23.282 1.00 85.19 243 ILE A N 1
ATOM 1912 C CA . ILE A 1 243 ? 14.280 -7.237 -22.734 1.00 85.19 243 ILE A CA 1
ATOM 1913 C C . ILE A 1 243 ? 13.823 -6.293 -23.852 1.00 85.19 243 ILE A C 1
ATOM 1915 O O . ILE A 1 243 ? 12.809 -5.616 -23.680 1.00 85.19 243 ILE A O 1
ATOM 1919 N N . ARG A 1 244 ? 14.546 -6.220 -24.979 1.00 86.44 244 ARG A N 1
ATOM 1920 C CA . ARG A 1 244 ? 14.145 -5.391 -26.131 1.00 86.44 244 ARG A CA 1
ATOM 1921 C C . ARG A 1 244 ? 12.805 -5.843 -26.692 1.00 86.44 244 ARG A C 1
ATOM 1923 O O . ARG A 1 244 ? 11.969 -4.988 -26.973 1.00 86.44 244 ARG A O 1
ATOM 1930 N N . ASP A 1 245 ? 12.594 -7.151 -26.780 1.00 86.69 245 ASP A N 1
ATOM 1931 C CA . ASP A 1 245 ? 11.374 -7.738 -27.337 1.00 86.69 245 ASP A CA 1
ATOM 1932 C C . ASP A 1 245 ? 10.119 -7.387 -26.525 1.00 86.69 245 ASP A C 1
ATOM 1934 O O . ASP A 1 245 ? 9.038 -7.240 -27.092 1.00 86.69 245 ASP A O 1
ATOM 1938 N N . VAL A 1 246 ? 10.256 -7.201 -25.207 1.00 85.12 246 VAL A N 1
ATOM 1939 C CA . VAL A 1 246 ? 9.139 -6.867 -24.302 1.00 85.12 246 VAL A CA 1
ATOM 1940 C C . VAL A 1 246 ? 9.152 -5.413 -23.825 1.00 85.12 246 VAL A C 1
ATOM 1942 O O . VAL A 1 246 ? 8.365 -5.039 -22.957 1.00 85.12 246 VAL A O 1
ATOM 1945 N N . TRP A 1 247 ? 10.042 -4.567 -24.353 1.00 86.50 247 TRP A N 1
ATOM 1946 C CA . TRP A 1 247 ? 10.270 -3.230 -23.794 1.00 86.50 247 TRP A CA 1
ATOM 1947 C C . TRP A 1 247 ? 9.028 -2.337 -23.823 1.00 86.50 247 TRP A C 1
ATOM 1949 O O . TRP A 1 247 ? 8.773 -1.610 -22.866 1.00 86.50 247 TRP A O 1
ATOM 1959 N N . ASN A 1 248 ? 8.237 -2.425 -24.893 1.00 84.12 248 ASN A N 1
ATOM 1960 C CA . ASN A 1 248 ? 7.003 -1.650 -25.039 1.00 84.12 248 ASN A CA 1
ATOM 1961 C C . ASN A 1 248 ? 5.937 -2.029 -23.997 1.00 84.12 248 ASN A C 1
ATOM 1963 O O . ASN A 1 248 ? 5.010 -1.266 -23.784 1.00 84.12 248 ASN A O 1
ATOM 1967 N N . GLU A 1 249 ? 6.066 -3.191 -23.353 1.00 79.31 249 GLU A N 1
ATOM 1968 C CA . GLU A 1 249 ? 5.182 -3.643 -22.269 1.00 79.31 249 GLU A CA 1
ATOM 1969 C C . GLU A 1 249 ? 5.748 -3.267 -20.896 1.00 79.31 249 GLU A C 1
ATOM 1971 O O . GLU A 1 249 ? 5.022 -2.979 -19.953 1.00 79.31 249 GLU A O 1
ATOM 1976 N N . VAL A 1 250 ? 7.075 -3.281 -20.785 1.00 81.25 250 VAL A N 1
ATOM 1977 C CA . VAL A 1 250 ? 7.809 -2.894 -19.581 1.00 81.25 250 VAL A CA 1
ATOM 1978 C C . VAL A 1 250 ? 7.623 -1.413 -19.303 1.00 81.25 250 VAL A C 1
ATOM 1980 O O . VAL A 1 250 ? 7.272 -1.042 -18.193 1.00 81.25 250 VAL A O 1
ATOM 1983 N N . GLN A 1 251 ? 7.913 -0.573 -20.292 1.00 85.56 251 GLN A N 1
ATOM 1984 C CA . GLN A 1 251 ? 8.057 0.860 -20.096 1.00 85.56 251 GLN A CA 1
ATOM 1985 C C . GLN A 1 251 ? 6.788 1.528 -19.532 1.00 85.56 251 GLN A C 1
ATOM 1987 O O . GLN A 1 251 ? 6.925 2.208 -18.516 1.00 85.56 251 GLN A O 1
ATOM 1992 N N . PRO A 1 252 ? 5.573 1.284 -20.069 1.00 86.81 252 PRO A N 1
ATOM 1993 C CA . PRO A 1 252 ? 4.353 1.899 -19.542 1.00 86.81 252 PRO A CA 1
ATOM 1994 C C . PRO A 1 252 ? 4.127 1.620 -18.054 1.00 86.81 252 PRO A C 1
ATOM 1996 O O . PRO A 1 252 ? 3.738 2.516 -17.313 1.00 86.81 252 PRO A O 1
ATOM 1999 N N . LEU A 1 253 ? 4.431 0.401 -17.587 1.00 85.75 253 LEU A N 1
ATOM 2000 C CA . LEU A 1 253 ? 4.271 0.025 -16.180 1.00 85.75 253 LEU A CA 1
ATOM 2001 C C . LEU A 1 253 ? 5.090 0.918 -15.239 1.00 85.75 253 LEU A C 1
ATOM 2003 O O . LEU A 1 253 ? 4.609 1.280 -14.170 1.00 85.75 253 LEU A O 1
ATOM 2007 N N . PHE A 1 254 ? 6.322 1.260 -15.623 1.00 87.69 254 PHE A N 1
ATOM 2008 C CA . PHE A 1 254 ? 7.192 2.119 -14.814 1.00 87.69 254 PHE A CA 1
ATOM 2009 C C . PHE A 1 254 ? 6.906 3.6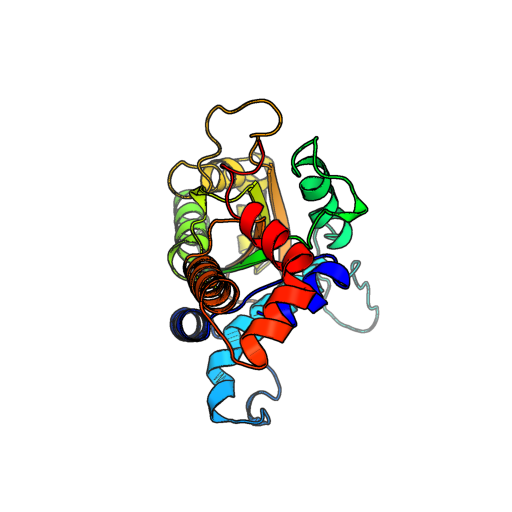00 -15.038 1.00 87.69 254 PHE A C 1
ATOM 2011 O O . PHE A 1 254 ? 6.988 4.375 -14.086 1.00 87.69 254 PHE A O 1
ATOM 2018 N N . ASP A 1 255 ? 6.526 3.980 -16.258 1.00 87.81 255 ASP A N 1
ATOM 2019 C CA . ASP A 1 255 ? 6.133 5.348 -16.580 1.00 87.81 255 ASP A CA 1
ATOM 2020 C C . ASP A 1 255 ? 4.878 5.750 -15.782 1.00 87.81 255 ASP A C 1
ATOM 2022 O O . ASP A 1 255 ? 4.759 6.906 -15.410 1.00 87.81 255 ASP A O 1
ATOM 2026 N N . CYS A 1 256 ? 4.007 4.814 -15.387 1.00 89.19 256 CYS A N 1
ATOM 2027 C CA . CYS A 1 256 ? 2.860 5.089 -14.512 1.00 89.19 256 CYS A CA 1
ATOM 2028 C C . CYS A 1 256 ? 3.173 5.126 -12.998 1.00 89.19 256 CYS A C 1
ATOM 2030 O O . CYS A 1 256 ? 2.267 5.392 -12.213 1.00 89.19 256 CYS A O 1
ATOM 2032 N N . LEU A 1 257 ? 4.406 4.870 -12.537 1.00 91.19 257 LEU A N 1
ATOM 2033 C CA . LEU A 1 257 ? 4.710 4.879 -11.096 1.00 91.19 257 LEU A CA 1
ATOM 2034 C C . LEU A 1 257 ? 4.839 6.300 -10.536 1.00 91.19 257 LEU A C 1
ATOM 2036 O O . LEU A 1 257 ? 5.748 7.049 -10.884 1.00 91.19 257 LEU A O 1
ATOM 2040 N N . GLY A 1 258 ? 3.995 6.625 -9.566 1.00 89.88 258 GLY A N 1
ATOM 2041 C CA . GLY A 1 258 ? 3.963 7.905 -8.877 1.00 89.88 258 GLY A CA 1
ATOM 2042 C C . GLY A 1 258 ? 2.942 8.872 -9.471 1.00 89.88 258 GLY A C 1
ATOM 2043 O O . GLY A 1 258 ? 2.682 8.913 -10.672 1.00 89.88 258 GLY A O 1
ATOM 2044 N N . ARG A 1 259 ? 2.374 9.708 -8.602 1.00 85.88 259 ARG A N 1
ATOM 2045 C CA . ARG A 1 259 ? 1.340 10.702 -8.928 1.00 85.88 259 ARG A CA 1
ATOM 2046 C C . ARG A 1 259 ? 1.769 11.715 -9.982 1.00 85.88 259 ARG A C 1
ATOM 2048 O O . ARG A 1 259 ? 0.935 12.192 -10.739 1.00 85.88 259 ARG A O 1
ATOM 2055 N N . SER A 1 260 ? 3.063 12.030 -10.066 1.00 83.69 260 SER A N 1
ATOM 2056 C CA . SER A 1 260 ? 3.590 12.958 -11.076 1.00 83.69 260 SER A CA 1
ATOM 2057 C C . SER A 1 260 ? 3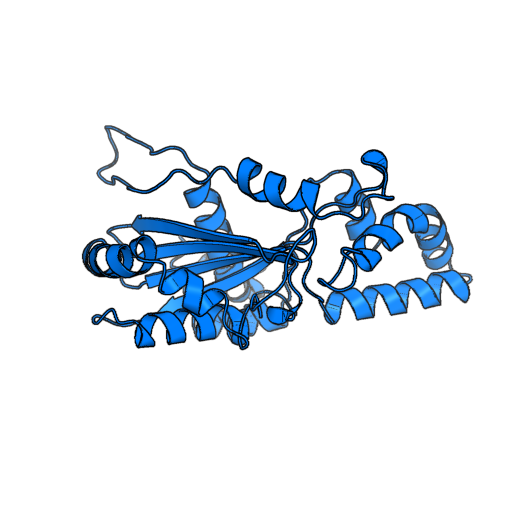.352 12.500 -12.514 1.00 83.69 260 SER A C 1
ATOM 2059 O O . SER A 1 260 ? 3.455 13.321 -13.418 1.00 83.69 260 SER A O 1
ATOM 2061 N N . ASN A 1 261 ? 3.052 11.216 -12.717 1.00 82.06 261 ASN A N 1
ATOM 2062 C CA . ASN A 1 261 ? 2.908 10.611 -14.035 1.00 82.06 261 ASN A CA 1
ATOM 2063 C C . ASN A 1 261 ? 1.441 10.317 -14.403 1.00 82.06 261 ASN A C 1
ATOM 2065 O O . ASN A 1 261 ? 1.174 9.532 -15.306 1.00 82.06 261 ASN A O 1
ATOM 2069 N N . MET A 1 262 ? 0.489 10.928 -13.688 1.00 78.12 262 MET A N 1
ATOM 2070 C CA . MET A 1 262 ? -0.935 10.935 -14.062 1.00 78.12 262 MET A CA 1
ATOM 2071 C C . MET A 1 262 ? -1.253 11.959 -15.172 1.00 78.12 262 MET A C 1
ATOM 2073 O O . MET A 1 262 ? -2.388 12.011 -15.643 1.00 78.12 262 MET A O 1
ATOM 2077 N N . LEU A 1 263 ? -0.278 12.804 -15.534 1.00 62.53 263 LEU A N 1
ATOM 2078 C CA . LEU A 1 263 ? -0.404 13.946 -16.446 1.00 62.53 263 LEU A CA 1
ATOM 2079 C C . LEU A 1 263 ? 0.084 13.642 -17.861 1.00 62.53 263 LEU A C 1
ATOM 2081 O O . LEU A 1 263 ? 1.143 12.986 -17.977 1.00 62.53 263 LEU A O 1
#